Protein AF-B8DJP0-F1 (afdb_monomer)

Foldseek 3Di:
DPDPPPVVVVVVVVVVVVPPPPDPCPVVVVVVVVVCCCPPPNPPDDPPPVCPDDQAPFRVLLCLFCVLVVLLLVVVQVLFLPCPDDDDPVSQVVCCVLRVQWQWKFWAFLVGDTPDIPVPDHPWDDGDVVQSDDDPVDDPQFWGKDWDQTPVAIKIKIWGFDDDVPRTTTTIIIMGQSLSSSLLHPQQQQKWKDWAPDTRACRQFDNVQFQNNVDRRVVVVVVDQWDWGDDPFAIKTWGWDDSGNTTMIIIGGPDGDGHGDVVSVVSSVVSNVVSPPDHSPDRSPPPDPPPDPDPVPPDDPVPPDDPDDPPVVVVVVVVPD

Structure (mmCIF, N/CA/C/O backbone):
data_AF-B8DJP0-F1
#
_entry.id   AF-B8DJP0-F1
#
loop_
_atom_site.group_PDB
_atom_site.id
_atom_site.type_symbol
_atom_site.label_atom_id
_atom_site.label_alt_id
_atom_site.label_comp_id
_atom_site.label_asym_id
_atom_site.label_entity_id
_atom_site.label_seq_id
_atom_site.pdbx_PDB_ins_code
_atom_site.Cartn_x
_atom_site.Cartn_y
_atom_site.Cartn_z
_atom_site.occupancy
_atom_site.B_iso_or_equiv
_atom_site.auth_seq_id
_atom_site.auth_comp_id
_atom_site.auth_asym_id
_atom_site.auth_atom_id
_atom_site.pdbx_PDB_model_num
ATOM 1 N N . MET A 1 1 ? 30.477 77.612 47.711 1.00 48.47 1 MET A N 1
ATOM 2 C CA . MET A 1 1 ? 29.237 76.887 47.344 1.00 48.47 1 MET A CA 1
ATOM 3 C C . MET A 1 1 ? 28.750 77.283 45.944 1.00 48.47 1 MET A C 1
ATOM 5 O O . MET A 1 1 ? 27.784 78.018 45.839 1.00 48.47 1 MET A O 1
ATOM 9 N N . GLN A 1 2 ? 29.405 76.843 44.856 1.00 49.81 2 GLN A N 1
ATOM 10 C CA . GLN A 1 2 ? 28.891 77.112 43.491 1.00 49.81 2 GLN A CA 1
ATOM 11 C C . GLN A 1 2 ? 29.500 76.241 42.367 1.00 49.81 2 GLN A C 1
ATOM 13 O O . GLN A 1 2 ? 29.429 76.601 41.195 1.00 49.81 2 GLN A O 1
ATOM 18 N N . ARG A 1 3 ? 30.103 75.085 42.690 1.00 46.28 3 ARG A N 1
ATOM 19 C CA . ARG A 1 3 ? 30.681 74.165 41.684 1.00 46.28 3 ARG A CA 1
ATOM 20 C C . ARG A 1 3 ? 29.957 72.820 41.546 1.00 46.28 3 ARG A C 1
ATOM 22 O O . ARG A 1 3 ? 30.242 72.095 40.605 1.00 46.28 3 ARG A O 1
ATOM 29 N N . VAL A 1 4 ? 28.979 72.520 42.404 1.00 52.25 4 VAL A N 1
ATOM 30 C CA . VAL A 1 4 ? 28.264 71.226 42.388 1.00 52.25 4 VAL A CA 1
ATOM 31 C C . VAL A 1 4 ? 27.035 71.237 41.454 1.00 52.25 4 VAL A C 1
ATOM 33 O O . VAL A 1 4 ? 26.644 70.196 40.941 1.00 52.25 4 VAL A O 1
ATOM 36 N N . ASN A 1 5 ? 26.493 72.411 41.100 1.00 55.56 5 ASN A N 1
ATOM 37 C CA . ASN A 1 5 ? 25.229 72.500 40.345 1.00 55.56 5 ASN A CA 1
ATOM 38 C C . ASN A 1 5 ? 25.367 72.539 38.811 1.00 55.56 5 ASN A C 1
ATOM 40 O O . ASN A 1 5 ? 24.368 72.387 38.118 1.00 55.56 5 ASN A O 1
ATOM 44 N N . LYS A 1 6 ? 26.571 72.722 38.248 1.00 52.44 6 LYS A N 1
ATOM 45 C CA . LYS A 1 6 ? 26.747 72.730 36.779 1.00 52.44 6 LYS A CA 1
ATOM 46 C C . LYS A 1 6 ? 26.934 71.325 36.199 1.00 52.44 6 LYS A C 1
ATOM 48 O O . LYS A 1 6 ? 26.422 71.057 35.122 1.00 52.44 6 LYS A O 1
ATOM 53 N N . ALA A 1 7 ? 27.593 70.422 36.929 1.00 54.78 7 ALA A N 1
ATOM 54 C CA . ALA A 1 7 ? 27.801 69.038 36.497 1.00 54.78 7 ALA A CA 1
ATOM 55 C C . ALA A 1 7 ? 26.516 68.194 36.587 1.00 54.78 7 ALA A C 1
ATOM 57 O O . ALA A 1 7 ? 26.231 67.415 35.682 1.00 54.78 7 ALA A O 1
ATOM 58 N N . ALA A 1 8 ? 25.698 68.406 37.625 1.00 54.28 8 ALA A N 1
ATOM 59 C CA . ALA A 1 8 ? 24.424 67.706 37.790 1.00 54.28 8 ALA A CA 1
ATOM 60 C C . ALA A 1 8 ? 23.391 68.094 36.713 1.00 54.28 8 ALA A C 1
ATOM 62 O O . ALA A 1 8 ? 22.720 67.221 36.168 1.00 54.28 8 ALA A O 1
ATOM 63 N N . CYS A 1 9 ? 23.312 69.377 36.332 1.00 54.34 9 CYS A N 1
ATOM 64 C CA . CYS A 1 9 ? 22.427 69.816 35.246 1.00 54.34 9 CYS A CA 1
ATOM 65 C C . CYS A 1 9 ? 22.892 69.341 33.860 1.00 54.34 9 CYS A C 1
ATOM 67 O O . CYS A 1 9 ? 22.052 69.055 33.013 1.00 54.34 9 CYS A O 1
ATOM 69 N N . LEU A 1 10 ? 24.205 69.213 33.624 1.00 56.12 10 LEU A N 1
ATOM 70 C CA . LEU A 1 10 ? 24.741 68.700 32.355 1.00 56.12 10 LEU A CA 1
ATOM 71 C C . LEU A 1 10 ? 24.513 67.187 32.211 1.00 56.12 10 LEU A C 1
ATOM 73 O O . LEU A 1 10 ? 24.166 66.726 31.128 1.00 56.12 10 LEU A O 1
ATOM 77 N N . LEU A 1 11 ? 24.616 66.429 33.308 1.00 56.97 11 LEU A N 1
ATOM 78 C CA . LEU A 1 11 ? 24.306 64.995 33.335 1.00 56.97 11 LEU A CA 1
ATOM 79 C C . LEU A 1 11 ? 22.802 64.711 33.189 1.00 56.97 11 LEU A C 1
ATOM 81 O O . LEU A 1 11 ? 22.427 63.779 32.480 1.00 56.97 11 LEU A O 1
ATOM 85 N N . LEU A 1 12 ? 21.933 65.540 33.778 1.00 57.00 12 LEU A N 1
ATOM 86 C CA . LEU A 1 12 ? 20.481 65.430 33.587 1.00 57.00 12 LEU A CA 1
ATOM 87 C C . LEU A 1 12 ? 20.039 65.845 32.174 1.00 57.00 12 LEU A C 1
ATOM 89 O O . LEU A 1 12 ? 19.169 65.194 31.599 1.00 57.00 12 LEU A O 1
ATOM 93 N N . ALA A 1 13 ? 20.669 66.859 31.571 1.00 57.22 13 ALA A N 1
ATOM 94 C CA . ALA A 1 13 ? 20.394 67.245 30.185 1.00 57.22 13 ALA A CA 1
ATOM 95 C C . ALA A 1 13 ? 20.849 66.173 29.173 1.00 57.22 13 ALA A C 1
ATOM 97 O O . ALA A 1 13 ? 20.147 65.917 28.195 1.00 57.22 13 ALA A O 1
ATOM 98 N N . LEU A 1 14 ? 21.973 65.491 29.432 1.00 53.41 14 LEU A N 1
ATOM 99 C CA . LEU A 1 14 ? 22.444 64.373 28.606 1.00 53.41 14 LEU A CA 1
ATOM 100 C C . LEU A 1 14 ? 21.535 63.134 28.737 1.00 53.41 14 LEU A C 1
ATOM 102 O O . LEU A 1 14 ? 21.292 62.437 27.754 1.00 53.41 14 LEU A O 1
ATOM 106 N N . GLY A 1 15 ? 20.976 62.892 29.930 1.00 53.34 15 GLY A N 1
ATOM 107 C CA . GLY A 1 15 ? 20.027 61.802 30.181 1.00 53.34 15 GLY A CA 1
ATOM 108 C C . GLY A 1 15 ? 18.681 61.971 29.465 1.00 53.34 15 GLY A C 1
ATOM 109 O O . GLY A 1 15 ? 18.096 60.986 29.021 1.00 53.34 15 GLY A O 1
ATOM 110 N N . VAL A 1 16 ? 18.210 63.210 29.282 1.00 56.03 16 VAL A N 1
ATOM 111 C CA . VAL A 1 16 ? 16.961 63.495 28.549 1.00 56.03 16 VAL A CA 1
ATOM 112 C C . VAL A 1 16 ? 17.159 63.423 27.027 1.00 56.03 16 VAL A C 1
ATOM 114 O O . VAL A 1 16 ? 16.250 62.993 26.319 1.00 56.03 16 VAL A O 1
ATOM 117 N N . LEU A 1 17 ? 18.354 63.743 26.514 1.00 49.81 17 LEU A N 1
ATOM 118 C CA . LEU A 1 17 ? 18.694 63.605 25.088 1.00 49.81 17 LEU A CA 1
ATOM 119 C C . LEU A 1 17 ? 18.874 62.143 24.637 1.00 49.81 17 LEU A C 1
ATOM 121 O O . LEU A 1 17 ? 18.627 61.831 23.476 1.00 49.81 17 LEU A O 1
ATOM 125 N N . LEU A 1 18 ? 19.233 61.230 25.546 1.00 49.03 18 LEU A N 1
ATOM 126 C CA . LEU A 1 18 ? 19.317 59.791 25.255 1.00 49.03 18 LEU A CA 1
ATOM 127 C C . LEU A 1 18 ? 17.956 59.070 25.322 1.00 49.03 18 LEU A C 1
ATOM 129 O O . LEU A 1 18 ? 17.833 57.947 24.839 1.00 49.03 18 LEU A O 1
ATOM 133 N N . ALA A 1 19 ? 16.920 59.704 25.882 1.00 48.28 19 ALA A N 1
ATOM 134 C CA . ALA A 1 19 ? 15.606 59.088 26.081 1.00 48.28 19 ALA A CA 1
ATOM 135 C C . ALA A 1 19 ? 14.591 59.361 24.950 1.00 48.28 19 ALA A C 1
ATOM 137 O O . ALA A 1 19 ? 13.522 58.748 24.933 1.00 48.28 19 ALA A O 1
ATOM 138 N N . THR A 1 20 ? 14.894 60.242 23.990 1.00 51.78 20 THR A N 1
ATOM 139 C CA . THR A 1 20 ? 13.947 60.642 22.926 1.00 51.78 20 THR A CA 1
ATOM 140 C C . THR A 1 20 ? 14.272 60.093 21.529 1.00 51.78 20 THR A C 1
ATOM 142 O O . THR A 1 20 ? 13.536 60.369 20.586 1.00 51.78 20 THR A O 1
ATOM 145 N N . GLY A 1 21 ? 15.302 59.252 21.379 1.00 45.88 21 GLY A N 1
ATOM 146 C CA . GLY A 1 21 ? 15.837 58.857 20.066 1.00 45.88 21 GLY A CA 1
ATOM 147 C C . GLY A 1 21 ? 15.629 57.410 19.598 1.00 45.88 21 GLY A C 1
ATOM 148 O O . GLY A 1 21 ? 16.360 56.980 18.718 1.00 45.88 21 GLY A O 1
ATOM 149 N N . CYS A 1 22 ? 14.708 56.613 20.156 1.00 49.72 22 CYS A N 1
ATOM 150 C CA . CYS A 1 22 ? 14.602 55.181 19.795 1.00 49.72 22 CYS A CA 1
ATOM 151 C C . CYS A 1 22 ? 13.162 54.639 19.739 1.00 49.72 22 CYS A C 1
ATOM 153 O O . CYS A 1 22 ? 12.857 53.594 20.309 1.00 49.72 22 CYS A O 1
ATOM 155 N N . LYS A 1 23 ? 12.234 55.328 19.058 1.00 42.62 23 LYS A N 1
ATOM 156 C CA . LYS A 1 23 ? 10.878 54.778 18.818 1.00 42.62 23 LYS A CA 1
ATOM 157 C C . LYS A 1 23 ? 10.370 54.841 17.373 1.00 42.62 23 LYS A C 1
ATOM 159 O O . LYS A 1 23 ? 9.221 54.466 17.146 1.00 42.62 23 LYS A O 1
ATOM 164 N N . HIS A 1 24 ? 11.188 55.229 16.388 1.00 46.41 24 HIS A N 1
ATOM 165 C CA . HIS A 1 24 ? 10.739 55.281 14.983 1.00 46.41 24 HIS A CA 1
ATOM 166 C C . HIS A 1 24 ? 11.598 54.548 13.939 1.00 46.41 24 HIS A C 1
ATOM 168 O O . HIS A 1 24 ? 11.080 54.267 12.864 1.00 46.41 24 HIS A O 1
ATOM 174 N N . GLU A 1 25 ? 12.823 54.109 14.245 1.00 48.44 25 GLU A N 1
ATOM 175 C CA . GLU A 1 25 ? 13.695 53.495 13.220 1.00 48.44 25 GLU A CA 1
ATOM 176 C C . GLU A 1 25 ? 13.782 51.960 13.283 1.00 48.44 25 GLU A C 1
ATOM 178 O O . GLU A 1 25 ? 13.974 51.307 12.259 1.00 48.44 25 GLU A O 1
ATOM 183 N N . ALA A 1 26 ? 13.522 51.337 14.438 1.00 49.56 26 ALA A N 1
ATOM 184 C CA . ALA A 1 26 ? 13.627 49.879 14.592 1.00 49.56 26 ALA A CA 1
ATOM 185 C C . ALA A 1 26 ? 12.664 49.086 13.680 1.00 49.56 26 ALA A C 1
ATOM 187 O O . ALA A 1 26 ? 12.987 47.989 13.227 1.00 49.56 26 ALA A O 1
ATOM 188 N N . LYS A 1 27 ? 11.486 49.645 13.356 1.00 48.53 27 LYS A N 1
ATOM 189 C CA . LYS A 1 27 ? 10.532 49.015 12.424 1.00 48.53 27 LYS A CA 1
ATOM 190 C C . LYS A 1 27 ? 11.007 49.059 10.966 1.00 48.53 27 LYS A C 1
ATOM 192 O O . LYS A 1 27 ? 10.654 48.154 10.211 1.00 48.53 27 LYS A O 1
ATOM 197 N N . GLY A 1 28 ? 11.769 50.086 10.579 1.00 53.91 28 GLY A N 1
ATOM 198 C CA . GLY A 1 28 ? 12.347 50.232 9.238 1.00 53.91 28 GLY A CA 1
ATOM 199 C C . GLY A 1 28 ? 13.484 49.241 9.025 1.00 53.91 28 GLY A C 1
ATOM 200 O O . GLY A 1 28 ? 13.393 48.394 8.141 1.00 53.91 28 GLY A O 1
ATOM 201 N N . TYR A 1 29 ? 14.456 49.231 9.944 1.00 52.47 29 TYR A N 1
ATOM 202 C CA . TYR A 1 29 ? 15.558 48.267 9.925 1.00 52.47 29 TYR A CA 1
ATOM 203 C C . TYR A 1 29 ? 15.066 46.817 9.973 1.00 52.47 29 TYR A C 1
ATOM 205 O O . TYR A 1 29 ? 15.539 45.990 9.202 1.00 52.47 29 TYR A O 1
ATOM 213 N N . TRP A 1 30 ? 14.059 46.490 10.790 1.00 49.47 30 TRP A N 1
ATOM 214 C CA . TRP A 1 30 ? 13.478 45.141 10.814 1.00 49.47 30 TRP A CA 1
ATOM 215 C C . TRP A 1 30 ? 12.830 44.738 9.480 1.00 49.47 30 TRP A C 1
ATOM 217 O O . TRP A 1 30 ? 12.975 43.597 9.038 1.00 49.47 30 TRP A O 1
ATOM 227 N N . LYS A 1 31 ? 12.124 45.662 8.814 1.00 55.78 31 LYS A N 1
ATOM 228 C CA . LYS A 1 31 ? 11.537 45.409 7.490 1.00 55.78 31 LYS A CA 1
ATOM 229 C C . LYS A 1 31 ? 12.610 45.236 6.423 1.00 55.78 31 LYS A C 1
ATOM 231 O O . LYS A 1 31 ? 12.489 44.305 5.633 1.00 55.78 31 LYS A O 1
ATOM 236 N N . ASP A 1 32 ? 13.647 46.065 6.432 1.00 58.47 32 ASP A N 1
ATOM 237 C CA . ASP A 1 32 ? 14.739 45.970 5.465 1.00 58.47 32 ASP A CA 1
ATOM 238 C C . ASP A 1 32 ? 15.571 44.706 5.681 1.00 58.47 32 ASP A C 1
ATOM 240 O O . ASP A 1 32 ? 15.839 43.997 4.718 1.00 58.47 32 ASP A O 1
ATOM 244 N N . THR A 1 33 ? 15.859 44.327 6.931 1.00 58.78 33 THR A N 1
ATOM 245 C CA . THR A 1 33 ? 16.561 43.067 7.239 1.00 58.78 33 THR A CA 1
ATOM 246 C C . THR A 1 33 ? 15.726 41.857 6.812 1.00 58.78 33 THR A C 1
ATOM 248 O O . THR A 1 33 ? 16.248 40.913 6.226 1.00 58.78 33 THR A O 1
ATOM 251 N N . ARG A 1 34 ? 14.401 41.889 7.028 1.00 54.50 34 ARG A N 1
ATOM 252 C CA . ARG A 1 34 ? 13.486 40.822 6.587 1.00 54.50 34 ARG A CA 1
ATOM 253 C C . ARG A 1 34 ? 13.316 40.786 5.066 1.00 54.50 34 ARG A C 1
ATOM 255 O O . ARG A 1 34 ? 13.128 39.703 4.518 1.00 54.50 34 ARG A O 1
ATOM 262 N N . ARG A 1 35 ? 13.379 41.939 4.388 1.00 57.94 35 ARG A N 1
ATOM 263 C CA . ARG A 1 35 ? 13.378 42.036 2.921 1.00 57.94 35 ARG A CA 1
ATOM 264 C C . ARG A 1 35 ? 14.660 41.439 2.354 1.00 57.94 35 ARG A C 1
ATOM 266 O O . ARG A 1 35 ? 14.568 40.545 1.530 1.00 57.94 35 ARG A O 1
ATOM 273 N N . TYR A 1 36 ? 15.815 41.831 2.886 1.00 58.78 36 TYR A N 1
ATOM 274 C CA . TYR A 1 36 ? 17.117 41.287 2.499 1.00 58.78 36 TYR A CA 1
ATOM 275 C C . TYR A 1 36 ? 17.188 39.770 2.718 1.00 58.78 36 TYR A C 1
ATOM 277 O O . TYR A 1 36 ? 17.629 39.027 1.846 1.00 58.78 36 TYR A O 1
ATOM 285 N N . TYR A 1 37 ? 16.668 39.291 3.852 1.00 55.25 37 TYR A N 1
ATOM 286 C CA . TYR A 1 37 ? 16.585 37.860 4.143 1.00 55.25 37 TYR A CA 1
ATOM 287 C C . TYR A 1 37 ? 15.698 37.115 3.131 1.00 55.25 37 TYR A C 1
ATOM 289 O O . TYR A 1 37 ? 16.056 36.033 2.682 1.00 55.25 37 TYR A O 1
ATOM 297 N N . ARG A 1 38 ? 14.570 37.706 2.718 1.00 55.09 38 ARG A N 1
ATOM 298 C CA . ARG A 1 38 ? 13.676 37.145 1.688 1.00 55.09 38 ARG A CA 1
ATOM 299 C C . ARG A 1 38 ? 14.189 37.289 0.257 1.00 55.09 38 ARG A C 1
ATOM 301 O O . ARG A 1 38 ? 13.639 36.654 -0.626 1.00 55.09 38 ARG A O 1
ATOM 308 N N . GLU A 1 39 ? 15.156 38.157 0.003 1.00 60.19 39 GLU A N 1
ATOM 309 C CA . GLU A 1 39 ? 15.643 38.443 -1.350 1.00 60.19 39 GLU A CA 1
ATOM 310 C C . GLU A 1 39 ? 16.927 37.671 -1.672 1.00 60.19 39 GLU A C 1
ATOM 312 O O . GLU A 1 39 ? 17.130 37.298 -2.821 1.00 60.19 39 GLU A O 1
ATOM 317 N N . TYR A 1 40 ? 17.750 37.367 -0.659 1.00 60.78 40 TYR A N 1
ATOM 318 C CA . TYR A 1 40 ? 19.070 36.755 -0.863 1.00 60.78 40 TYR A CA 1
ATOM 319 C C . TYR A 1 40 ? 19.317 35.458 -0.081 1.00 60.78 40 TYR A C 1
ATOM 321 O O . TYR A 1 40 ? 20.194 34.693 -0.467 1.00 60.78 40 TYR A O 1
ATOM 329 N N . LEU A 1 41 ? 18.589 35.201 1.015 1.00 58.78 41 LEU A N 1
ATOM 330 C CA . LEU A 1 41 ? 18.830 34.032 1.881 1.00 58.78 41 LEU A CA 1
ATOM 331 C C . LEU A 1 41 ? 17.722 32.979 1.789 1.00 58.78 41 LEU A C 1
ATOM 333 O O . LEU A 1 41 ? 18.006 31.788 1.786 1.00 58.78 41 LEU A O 1
ATOM 337 N N . ASN A 1 42 ? 16.465 33.411 1.719 1.00 47.03 42 ASN A N 1
ATOM 338 C CA . ASN A 1 42 ? 15.298 32.549 1.578 1.00 47.03 42 ASN A CA 1
ATOM 339 C C . ASN A 1 42 ? 14.329 33.203 0.592 1.00 47.03 42 ASN A C 1
ATOM 341 O O . ASN A 1 42 ? 13.293 33.758 0.980 1.00 47.03 42 ASN A O 1
ATOM 345 N N . THR A 1 43 ? 14.741 33.222 -0.679 1.00 56.19 43 THR A N 1
ATOM 346 C CA . THR A 1 43 ? 13.872 33.632 -1.777 1.00 56.19 43 THR A CA 1
ATOM 347 C C . THR A 1 43 ? 12.620 32.768 -1.744 1.00 56.19 43 THR A C 1
ATOM 349 O O . THR A 1 43 ? 12.728 31.543 -1.791 1.00 56.19 43 THR A O 1
ATOM 352 N N . PRO A 1 44 ? 11.420 33.362 -1.613 1.00 53.81 44 PRO A N 1
ATOM 353 C CA . PRO A 1 44 ? 10.201 32.576 -1.672 1.00 53.81 44 PRO A CA 1
ATOM 354 C C . PRO A 1 44 ? 10.195 31.850 -3.015 1.00 53.81 44 PRO A C 1
ATOM 356 O O . PRO A 1 44 ? 10.392 32.492 -4.050 1.00 53.81 44 PRO A O 1
ATOM 359 N N . ALA A 1 45 ? 10.020 30.527 -2.978 1.00 56.22 45 ALA A N 1
ATOM 360 C CA . ALA A 1 45 ? 9.961 29.702 -4.174 1.00 56.22 45 ALA A CA 1
ATOM 361 C C . ALA A 1 45 ? 8.946 30.323 -5.140 1.00 56.22 45 ALA A C 1
ATOM 363 O O . ALA A 1 45 ? 7.755 30.422 -4.836 1.00 56.22 45 ALA A O 1
ATOM 364 N N . LYS A 1 46 ? 9.436 30.832 -6.272 1.00 57.09 46 LYS A N 1
ATOM 365 C CA . LYS A 1 46 ? 8.573 31.297 -7.350 1.00 57.09 46 LYS A CA 1
ATOM 366 C C . LYS A 1 46 ? 8.163 30.048 -8.104 1.00 57.09 46 LYS A C 1
ATOM 368 O O . LYS A 1 46 ? 8.992 29.436 -8.766 1.00 57.09 46 LYS A O 1
ATOM 373 N N . LEU A 1 47 ? 6.912 29.649 -7.917 1.00 48.12 47 LEU A N 1
ATOM 374 C CA . LEU A 1 47 ? 6.312 28.587 -8.702 1.00 48.12 47 LEU A CA 1
ATOM 375 C C . LEU A 1 47 ? 6.106 29.140 -10.111 1.00 48.12 47 LEU A C 1
ATOM 377 O O . LEU A 1 47 ? 5.246 29.998 -10.319 1.00 48.12 47 LEU A O 1
ATOM 381 N N . ASP A 1 48 ? 6.952 28.710 -11.039 1.00 65.62 48 ASP A N 1
ATOM 382 C CA . ASP A 1 48 ? 6.726 28.955 -12.452 1.00 65.62 48 ASP A CA 1
ATOM 383 C C . ASP A 1 48 ? 5.582 28.040 -12.901 1.00 65.62 48 ASP A C 1
ATOM 385 O O . ASP A 1 48 ? 5.715 26.821 -12.917 1.00 65.62 48 ASP A O 1
ATOM 389 N N . LEU A 1 49 ? 4.416 28.631 -13.163 1.00 64.31 49 LEU A N 1
ATOM 390 C CA . LEU A 1 49 ? 3.234 27.907 -13.636 1.00 64.31 49 LEU A CA 1
ATOM 391 C C . LEU A 1 49 ? 3.272 27.679 -15.157 1.00 64.31 49 LEU A C 1
ATOM 393 O O . LEU A 1 49 ? 2.395 26.993 -15.685 1.00 64.31 49 LEU A O 1
ATOM 397 N N . GLU A 1 50 ? 4.242 28.275 -15.860 1.00 67.25 50 GLU A N 1
ATOM 398 C CA . GLU A 1 50 ? 4.449 28.104 -17.300 1.00 67.25 50 GLU A CA 1
ATOM 399 C C . GLU A 1 50 ? 5.513 27.048 -17.621 1.00 67.25 50 GLU A C 1
ATOM 401 O O . GLU A 1 50 ? 5.492 26.487 -18.721 1.00 67.25 50 GLU A O 1
ATOM 406 N N . ASP A 1 51 ? 6.387 26.722 -16.662 1.00 61.66 51 ASP A N 1
ATOM 407 C CA . ASP A 1 51 ? 7.276 25.567 -16.753 1.00 61.66 51 ASP A CA 1
ATOM 408 C C . ASP A 1 51 ? 6.449 24.280 -16.684 1.00 61.66 51 ASP A C 1
ATOM 410 O O . ASP A 1 51 ? 6.031 23.808 -15.626 1.00 61.66 51 ASP A O 1
ATOM 414 N N . LYS A 1 52 ? 6.166 23.718 -17.860 1.00 58.25 52 LYS A N 1
ATOM 415 C CA . LYS A 1 52 ? 5.427 22.461 -17.966 1.00 58.25 52 LYS A CA 1
ATOM 416 C C . LYS A 1 52 ? 6.251 21.254 -17.531 1.00 58.25 52 LYS A C 1
ATOM 418 O O . LYS A 1 52 ? 5.644 20.200 -17.367 1.00 58.25 52 LYS A O 1
ATOM 423 N N . GLY A 1 53 ? 7.566 21.411 -17.336 1.00 58.59 53 GLY A N 1
ATOM 424 C CA . GLY A 1 53 ? 8.502 20.336 -17.035 1.00 58.59 53 GLY A CA 1
ATOM 425 C C . GLY A 1 53 ? 8.554 19.270 -18.135 1.00 58.59 53 GLY A C 1
ATOM 426 O O . GLY A 1 53 ? 7.542 18.835 -18.682 1.00 58.59 53 GLY A O 1
ATOM 427 N N . GLU A 1 54 ? 9.745 18.787 -18.468 1.00 67.69 54 GLU A N 1
ATOM 428 C CA . GLU A 1 54 ? 9.852 17.526 -19.203 1.00 67.69 54 GLU A CA 1
ATOM 429 C C . GLU A 1 54 ? 9.816 16.389 -18.180 1.00 67.69 54 GLU A C 1
ATOM 431 O O . GLU A 1 54 ? 10.807 16.103 -17.514 1.00 67.69 54 GLU A O 1
ATOM 436 N N . VAL A 1 55 ? 8.643 15.776 -18.007 1.00 76.19 55 VAL A N 1
ATOM 437 C CA . VAL A 1 55 ? 8.487 14.611 -17.125 1.00 76.19 55 VAL A CA 1
ATOM 438 C C . VAL A 1 55 ? 9.124 13.402 -17.799 1.00 76.19 55 VAL A C 1
ATOM 440 O O . VAL A 1 55 ? 8.813 13.092 -18.956 1.00 76.19 55 VAL A O 1
ATOM 443 N N . ALA A 1 56 ? 9.999 12.693 -17.082 1.00 86.31 56 ALA A N 1
ATOM 444 C CA . ALA A 1 56 ? 10.615 11.491 -17.623 1.00 86.31 56 ALA A CA 1
ATOM 445 C C . ALA A 1 56 ? 9.531 10.443 -17.962 1.00 86.31 56 ALA A C 1
ATOM 447 O O . ALA A 1 56 ? 8.549 10.301 -17.227 1.00 86.31 56 ALA A O 1
ATOM 448 N N . PRO A 1 57 ? 9.675 9.645 -19.038 1.00 89.06 57 PRO A N 1
ATOM 449 C CA . PRO A 1 57 ? 8.638 8.690 -19.431 1.00 89.06 57 PRO A CA 1
ATOM 450 C C . PRO A 1 57 ? 8.254 7.686 -18.333 1.00 89.06 57 PRO A C 1
ATOM 452 O O . PRO A 1 57 ? 7.101 7.262 -18.271 1.00 89.06 57 PRO A O 1
ATOM 455 N N . ALA A 1 58 ? 9.200 7.289 -17.475 1.00 89.00 58 ALA A N 1
ATOM 456 C CA . ALA A 1 58 ? 8.929 6.403 -16.345 1.00 89.00 58 ALA A CA 1
ATOM 457 C C . ALA A 1 58 ? 8.093 7.099 -15.256 1.00 89.00 58 ALA A C 1
ATOM 459 O O . ALA A 1 58 ? 7.124 6.517 -14.775 1.00 89.00 58 ALA A O 1
ATOM 460 N N . GLU A 1 59 ? 8.395 8.358 -14.939 1.00 91.00 59 GLU A N 1
ATOM 461 C CA . GLU A 1 59 ? 7.634 9.175 -13.986 1.00 91.00 59 GLU A CA 1
ATOM 462 C C . GLU A 1 59 ? 6.191 9.386 -14.451 1.00 91.00 59 GLU A C 1
ATOM 464 O O . GLU A 1 59 ? 5.256 9.184 -13.677 1.00 91.00 59 GLU A O 1
ATOM 469 N N . ALA A 1 60 ? 5.995 9.701 -15.735 1.00 89.81 60 ALA A N 1
ATOM 470 C CA . ALA A 1 60 ? 4.664 9.845 -16.322 1.00 89.81 60 ALA A CA 1
ATOM 471 C C . ALA A 1 60 ? 3.866 8.531 -16.247 1.00 89.81 60 ALA A C 1
ATOM 473 O O . ALA A 1 60 ? 2.723 8.522 -15.788 1.00 89.81 60 ALA A O 1
ATOM 474 N N . ARG A 1 61 ? 4.484 7.397 -16.621 1.00 90.25 61 ARG A N 1
ATOM 475 C CA . ARG A 1 61 ? 3.848 6.070 -16.519 1.00 90.25 61 ARG A CA 1
ATOM 476 C C . ARG A 1 61 ? 3.481 5.712 -15.081 1.00 90.25 61 ARG A C 1
ATOM 478 O O . ARG A 1 61 ? 2.414 5.140 -14.857 1.00 90.25 61 ARG A O 1
ATOM 485 N N . LEU A 1 62 ? 4.357 6.019 -14.123 1.00 93.56 62 LEU A N 1
ATOM 486 C CA . LEU A 1 62 ? 4.097 5.778 -12.708 1.00 93.56 62 LEU A CA 1
ATOM 487 C C . LEU A 1 62 ? 2.927 6.636 -12.233 1.00 93.56 62 LEU A C 1
ATOM 489 O O . LEU A 1 62 ? 2.001 6.097 -11.633 1.00 93.56 62 LEU A O 1
ATOM 493 N N . ALA A 1 63 ? 2.924 7.933 -12.548 1.00 91.12 63 ALA A N 1
ATOM 494 C CA . ALA A 1 63 ? 1.845 8.844 -12.181 1.00 91.12 63 ALA A CA 1
ATOM 495 C C . ALA A 1 63 ? 0.486 8.371 -12.727 1.00 91.12 63 ALA A C 1
ATOM 497 O O . ALA A 1 63 ? -0.478 8.278 -11.968 1.00 91.12 63 ALA A O 1
ATOM 498 N N . GLU A 1 64 ? 0.416 7.978 -14.003 1.00 87.88 64 GLU A N 1
ATOM 499 C CA . GLU A 1 64 ? -0.796 7.414 -14.619 1.00 87.88 64 GLU A CA 1
ATOM 500 C C . GLU A 1 64 ? -1.264 6.110 -13.949 1.00 87.88 64 GLU A C 1
ATOM 502 O O . GLU A 1 64 ? -2.467 5.855 -13.827 1.00 87.88 64 GLU A O 1
ATOM 507 N N . GLY A 1 65 ? -0.320 5.262 -13.532 1.00 88.00 65 GLY A N 1
ATOM 508 C CA . GLY A 1 65 ? -0.607 3.991 -12.872 1.00 88.00 65 GLY A CA 1
ATOM 509 C C . GLY A 1 65 ? -1.058 4.146 -11.417 1.00 88.00 65 GLY A C 1
ATOM 510 O O . GLY A 1 65 ? -1.937 3.412 -10.969 1.00 88.00 65 GLY A O 1
ATOM 511 N N . PHE A 1 66 ? -0.475 5.091 -10.683 1.00 90.06 66 PHE A N 1
ATOM 512 C CA . PHE A 1 66 ? -0.648 5.241 -9.238 1.00 90.06 66 PHE A CA 1
ATOM 513 C C . PHE A 1 66 ? -1.761 6.224 -8.842 1.00 90.06 66 PHE A C 1
ATOM 515 O O . PHE A 1 66 ? -2.420 5.999 -7.828 1.00 90.06 66 PHE A O 1
ATOM 522 N N . ALA A 1 67 ? -2.012 7.284 -9.620 1.00 90.19 67 ALA A N 1
ATOM 523 C CA . ALA A 1 67 ? -2.853 8.407 -9.187 1.00 90.19 67 ALA A CA 1
ATOM 524 C C . ALA A 1 67 ? -4.260 8.002 -8.711 1.00 90.19 67 ALA A C 1
ATOM 526 O O . ALA A 1 67 ? -4.682 8.417 -7.631 1.00 90.19 67 ALA A O 1
ATOM 527 N N . GLY A 1 68 ? -4.973 7.163 -9.468 1.00 90.12 68 GLY A N 1
ATOM 528 C CA . GLY A 1 68 ? -6.322 6.734 -9.086 1.00 90.12 68 GLY A CA 1
ATOM 529 C C . GLY A 1 68 ? -6.344 5.868 -7.823 1.00 90.12 68 GLY A C 1
ATOM 530 O O . GLY A 1 68 ? -7.239 6.010 -6.990 1.00 90.12 68 GLY A O 1
ATOM 531 N N . ILE A 1 69 ? -5.308 5.047 -7.609 1.00 92.81 69 ILE A N 1
ATOM 532 C CA . ILE A 1 69 ? -5.131 4.288 -6.363 1.00 92.81 69 ILE A CA 1
ATOM 533 C C . ILE A 1 69 ? -4.901 5.247 -5.187 1.00 92.81 69 ILE A C 1
ATOM 535 O O . ILE A 1 69 ? -5.542 5.096 -4.146 1.00 92.81 69 ILE A O 1
ATOM 539 N N . ASP A 1 70 ? -4.038 6.259 -5.341 1.00 94.75 70 ASP A N 1
ATOM 540 C CA . ASP A 1 70 ? -3.780 7.227 -4.265 1.00 94.75 70 ASP A CA 1
ATOM 541 C C . ASP A 1 70 ? -5.031 8.010 -3.872 1.00 94.75 70 ASP A C 1
ATOM 543 O O . ASP A 1 70 ? -5.261 8.238 -2.685 1.00 94.75 70 ASP A O 1
ATOM 547 N N . ILE A 1 71 ? -5.863 8.390 -4.847 1.00 93.31 71 ILE A N 1
ATOM 548 C CA . ILE A 1 71 ? -7.139 9.071 -4.591 1.00 93.31 71 ILE A CA 1
ATOM 549 C C . ILE A 1 71 ? -8.020 8.220 -3.667 1.00 93.31 71 ILE A C 1
ATOM 551 O O . ILE A 1 71 ? -8.546 8.742 -2.680 1.00 93.31 71 ILE A O 1
ATOM 555 N N . GLN A 1 72 ? -8.147 6.918 -3.944 1.00 94.12 72 GLN A N 1
ATOM 556 C CA . GLN A 1 72 ? -8.937 5.992 -3.125 1.00 94.12 72 GLN A CA 1
ATOM 557 C C . GLN A 1 72 ? -8.345 5.815 -1.724 1.00 94.12 72 GLN A C 1
ATOM 559 O O . GLN A 1 72 ? -9.061 5.953 -0.730 1.00 94.12 72 GLN A O 1
ATOM 564 N N . LEU A 1 73 ? -7.035 5.568 -1.627 1.00 95.56 73 LEU A N 1
ATOM 565 C CA . LEU A 1 73 ? -6.353 5.381 -0.343 1.00 95.56 73 LEU A CA 1
ATOM 566 C C . LEU A 1 73 ? -6.443 6.636 0.532 1.00 95.56 73 LEU A C 1
ATOM 568 O O . LEU A 1 73 ? -6.769 6.552 1.712 1.00 95.56 73 LEU A O 1
ATOM 572 N N . ARG A 1 74 ? -6.233 7.815 -0.057 1.00 95.06 74 ARG A N 1
ATOM 573 C CA . ARG A 1 74 ? -6.330 9.101 0.643 1.00 95.06 74 ARG A CA 1
ATOM 574 C C . ARG A 1 74 ? -7.756 9.401 1.092 1.00 95.06 74 ARG A C 1
ATOM 576 O O . ARG A 1 74 ? -7.965 10.004 2.144 1.00 95.06 74 ARG A O 1
ATOM 583 N N . ALA A 1 75 ? -8.750 9.015 0.294 1.00 94.00 75 ALA A N 1
ATOM 584 C CA . ALA A 1 75 ? -10.146 9.130 0.688 1.00 94.00 75 ALA A CA 1
ATOM 585 C C . ALA A 1 75 ? -10.475 8.207 1.872 1.00 94.00 75 ALA A C 1
ATOM 587 O O . ALA A 1 75 ? -11.175 8.650 2.783 1.00 94.00 75 ALA A O 1
ATOM 588 N N . LEU A 1 76 ? -9.939 6.979 1.894 1.00 94.50 76 LEU A N 1
ATOM 589 C CA . LEU A 1 76 ? -10.092 6.058 3.024 1.00 94.50 76 LEU A CA 1
ATOM 590 C C . LEU A 1 76 ? -9.446 6.619 4.296 1.00 94.50 76 LEU A C 1
ATOM 592 O O . LEU A 1 76 ? -10.113 6.669 5.325 1.00 94.50 76 LEU A O 1
ATOM 596 N N . GLU A 1 77 ? -8.195 7.085 4.228 1.00 93.69 77 GLU A N 1
ATOM 597 C CA . GLU A 1 77 ? -7.496 7.683 5.378 1.00 93.69 77 GLU A CA 1
ATOM 598 C C . GLU A 1 77 ? -8.313 8.816 5.996 1.00 93.69 77 GLU A C 1
ATOM 600 O O . GLU A 1 77 ? -8.591 8.798 7.190 1.00 93.69 77 GLU A O 1
ATOM 605 N N . ARG A 1 78 ? -8.801 9.748 5.169 1.00 91.56 78 ARG A N 1
ATOM 606 C CA . ARG A 1 78 ? -9.642 10.854 5.644 1.00 91.56 78 ARG A CA 1
ATOM 607 C C . ARG A 1 78 ? -10.961 10.383 6.244 1.00 91.56 78 ARG A C 1
ATOM 609 O O . ARG A 1 78 ? -11.441 10.991 7.193 1.00 91.56 78 ARG A O 1
ATOM 616 N N . ALA A 1 79 ? -11.589 9.359 5.669 1.00 90.56 79 ALA A N 1
ATOM 617 C CA . ALA A 1 79 ? -12.842 8.825 6.197 1.00 90.56 79 ALA A CA 1
ATOM 618 C C . ALA A 1 79 ? -12.641 8.167 7.569 1.00 90.56 79 ALA A C 1
ATOM 620 O O . ALA A 1 79 ? -13.491 8.301 8.443 1.00 90.56 79 ALA A O 1
ATOM 621 N N . LEU A 1 80 ? -11.506 7.495 7.751 1.00 90.00 80 LEU A N 1
ATOM 622 C CA . LEU A 1 80 ? -11.111 6.865 9.002 1.00 90.00 80 LEU A CA 1
ATOM 623 C C . LEU A 1 80 ? -10.722 7.903 10.068 1.00 90.00 80 LEU A C 1
ATOM 625 O O . LEU A 1 80 ? -11.217 7.834 11.189 1.00 90.00 80 LEU A O 1
ATOM 629 N N . GLU A 1 81 ? -9.901 8.896 9.719 1.00 86.56 81 GLU A N 1
ATOM 630 C CA . GLU A 1 81 ? -9.457 9.957 10.637 1.00 86.56 81 GLU A CA 1
ATOM 631 C C . GLU A 1 81 ? -10.602 10.862 11.113 1.00 86.56 81 GLU A C 1
ATOM 633 O O . GLU A 1 81 ? -10.612 11.274 12.269 1.00 86.56 81 GLU A O 1
ATOM 638 N N . ASN A 1 82 ? -11.575 11.153 10.243 1.00 80.44 82 ASN A N 1
ATOM 639 C CA . ASN A 1 82 ? -12.720 12.014 10.565 1.00 80.44 82 ASN A CA 1
ATOM 640 C C . ASN A 1 82 ? -13.914 11.245 11.155 1.00 80.44 82 ASN A C 1
ATOM 642 O O . ASN A 1 82 ? -15.008 11.798 11.290 1.00 80.44 82 ASN A O 1
ATOM 646 N N . SER A 1 83 ? -13.750 9.958 11.467 1.00 67.00 83 SER A N 1
ATOM 647 C CA . SER A 1 83 ? -14.818 9.163 12.063 1.00 67.00 83 SER A CA 1
ATOM 648 C C . SER A 1 83 ? -14.951 9.473 13.556 1.00 67.00 83 SER A C 1
ATOM 650 O O . SER A 1 83 ? -14.502 8.707 14.403 1.00 67.00 83 SER A O 1
ATOM 652 N N . ASP A 1 84 ? -15.629 10.573 13.889 1.00 58.62 84 ASP A N 1
ATOM 653 C CA . ASP A 1 84 ? -15.986 10.916 15.278 1.00 58.62 84 ASP A CA 1
ATOM 654 C C . ASP A 1 84 ? -17.009 9.934 15.887 1.00 58.62 84 ASP A C 1
ATOM 656 O O . ASP A 1 84 ? -17.216 9.892 17.104 1.00 58.62 84 ASP A O 1
ATOM 660 N N . ARG A 1 85 ? -17.681 9.136 15.045 1.00 60.44 85 ARG A N 1
ATOM 661 C CA . ARG A 1 85 ? -18.726 8.193 15.453 1.00 60.44 85 ARG A CA 1
ATOM 662 C C . ARG A 1 85 ? -18.134 6.823 15.774 1.00 60.44 85 ARG A C 1
ATOM 664 O O . ARG A 1 85 ? -17.272 6.306 15.066 1.00 60.44 85 ARG A O 1
ATOM 671 N N . LYS A 1 86 ? -18.661 6.208 16.834 1.00 65.62 86 LYS A N 1
ATOM 672 C CA . LYS A 1 86 ? -18.386 4.811 17.178 1.00 65.62 86 LYS A CA 1
ATOM 673 C C . LYS A 1 86 ? -18.768 3.902 15.994 1.00 65.62 86 LYS A C 1
ATOM 675 O O . LYS A 1 86 ? -19.867 4.088 15.474 1.00 65.62 86 LYS A O 1
ATOM 680 N N . PRO A 1 87 ? -17.932 2.921 15.602 1.00 71.44 87 PRO A N 1
ATOM 681 C CA . PRO A 1 87 ? -18.258 1.990 14.526 1.00 71.44 87 PRO A CA 1
ATOM 682 C C . PRO A 1 87 ? -19.528 1.209 14.871 1.00 71.44 87 PRO A C 1
ATOM 684 O O . PRO A 1 87 ? -19.512 0.304 15.705 1.00 71.44 87 PRO A O 1
ATOM 687 N N . ASP A 1 88 ? -20.640 1.599 14.262 1.00 79.75 88 ASP A N 1
ATOM 688 C CA . ASP A 1 88 ? -21.910 0.889 14.312 1.00 79.75 88 ASP A CA 1
ATOM 689 C C . ASP A 1 88 ? -22.219 0.286 12.933 1.00 79.75 88 ASP A C 1
ATOM 691 O O . ASP A 1 88 ? -21.501 0.495 11.948 1.00 79.75 88 ASP A O 1
ATOM 695 N N . THR A 1 89 ? -23.280 -0.514 12.849 1.00 82.25 89 THR A N 1
ATOM 696 C CA . THR A 1 89 ? -23.664 -1.185 11.599 1.00 82.25 89 THR A CA 1
ATOM 697 C C . THR A 1 89 ? -23.985 -0.186 10.481 1.00 82.25 89 THR A C 1
ATOM 699 O O . THR A 1 89 ? -23.719 -0.467 9.311 1.00 82.25 89 THR A O 1
ATOM 702 N N . ALA A 1 90 ? -24.522 0.990 10.820 1.00 85.06 90 ALA A N 1
ATOM 703 C CA . ALA A 1 90 ? -24.843 2.034 9.851 1.00 85.06 90 ALA A CA 1
ATOM 704 C C . ALA A 1 90 ? -23.571 2.664 9.265 1.00 85.06 90 ALA A C 1
ATOM 706 O O . ALA A 1 90 ? -23.451 2.782 8.044 1.00 85.06 90 ALA A O 1
ATOM 707 N N . TRP A 1 91 ? -22.597 2.987 10.119 1.00 86.50 91 TRP A N 1
ATOM 708 C CA . TRP A 1 91 ? -21.276 3.455 9.712 1.00 86.50 91 TRP A CA 1
ATOM 709 C C . TRP A 1 91 ? -20.566 2.424 8.832 1.00 86.50 91 TRP A C 1
ATOM 711 O O . TRP A 1 91 ? -20.087 2.768 7.752 1.00 86.50 91 TRP A O 1
ATOM 721 N N . ALA A 1 92 ? -20.572 1.145 9.226 1.00 87.81 92 ALA A N 1
ATOM 722 C CA . ALA A 1 92 ? -19.959 0.081 8.432 1.00 87.81 92 ALA A CA 1
ATOM 723 C C . ALA A 1 92 ? -20.595 -0.016 7.036 1.00 87.81 92 ALA A C 1
ATOM 725 O O . ALA A 1 92 ? -19.890 -0.068 6.028 1.00 87.81 92 ALA A O 1
ATOM 726 N N . LYS A 1 93 ? -21.931 0.045 6.954 1.00 88.94 93 LYS A N 1
ATOM 727 C CA . LYS A 1 93 ? -22.658 0.059 5.679 1.00 88.94 93 LYS A CA 1
ATOM 728 C C . LYS A 1 93 ? -22.268 1.256 4.807 1.00 88.94 93 LYS A C 1
ATOM 730 O O . LYS A 1 93 ? -22.038 1.071 3.614 1.00 88.94 93 LYS A O 1
ATOM 735 N N . GLN A 1 94 ? -22.164 2.455 5.381 1.00 88.81 94 GLN A N 1
ATOM 736 C CA . GLN A 1 94 ? -21.730 3.652 4.652 1.00 88.81 94 GLN A CA 1
ATOM 737 C C . GLN A 1 94 ? -20.289 3.511 4.143 1.00 88.81 94 GLN A C 1
ATOM 739 O O . GLN A 1 94 ? -20.002 3.884 3.007 1.00 88.81 94 GLN A O 1
ATOM 744 N N . MET A 1 95 ? -19.393 2.937 4.948 1.00 90.38 95 MET A N 1
ATOM 745 C CA . MET A 1 95 ? -18.009 2.679 4.553 1.00 90.38 95 MET A CA 1
ATOM 746 C C . MET A 1 95 ? -17.923 1.700 3.378 1.00 90.38 95 MET A C 1
ATOM 748 O O . MET A 1 95 ? -17.233 2.005 2.412 1.00 90.38 95 MET A O 1
ATOM 752 N N . PHE A 1 96 ? -18.673 0.592 3.385 1.00 91.06 96 PHE A N 1
ATOM 753 C CA . PHE A 1 96 ? -18.717 -0.335 2.242 1.00 91.06 96 PHE A CA 1
ATOM 754 C C . PHE A 1 96 ? -19.355 0.280 0.991 1.00 91.06 96 PHE A C 1
ATOM 756 O O . PHE A 1 96 ? -18.946 -0.026 -0.125 1.00 91.06 96 PHE A O 1
ATOM 763 N N . GLN A 1 97 ? -20.348 1.159 1.154 1.00 90.00 97 GLN A N 1
ATOM 764 C CA . GLN A 1 97 ? -20.939 1.891 0.029 1.00 90.00 97 GLN A CA 1
ATOM 765 C C . GLN A 1 97 ? -19.949 2.883 -0.587 1.00 90.00 97 GLN A C 1
ATOM 767 O O . GLN A 1 97 ? -19.883 3.011 -1.806 1.00 90.00 97 GLN A O 1
ATOM 772 N N . ARG A 1 98 ? -19.181 3.582 0.254 1.00 89.69 98 ARG A N 1
ATOM 773 C CA . ARG A 1 98 ? -18.189 4.572 -0.175 1.00 89.69 98 ARG A CA 1
ATOM 774 C C . ARG A 1 98 ? -16.931 3.922 -0.753 1.00 89.69 98 ARG A C 1
ATOM 776 O O . ARG A 1 98 ? -16.364 4.441 -1.710 1.00 89.69 98 ARG A O 1
ATOM 783 N N . PHE A 1 99 ? -16.507 2.803 -0.177 1.00 93.62 99 PHE A N 1
ATOM 784 C CA . PHE A 1 99 ? -15.301 2.072 -0.546 1.00 93.62 99 PHE A CA 1
ATOM 785 C C . PHE A 1 99 ? -15.650 0.608 -0.839 1.00 93.62 99 PHE A C 1
ATOM 787 O O . PHE A 1 99 ? -15.375 -0.269 -0.024 1.00 93.62 99 PHE A O 1
ATOM 794 N N . PRO A 1 100 ? -16.233 0.305 -2.011 1.00 90.12 100 PRO A N 1
ATOM 795 C CA . PRO A 1 100 ? -16.650 -1.059 -2.355 1.00 90.12 100 PRO A CA 1
ATOM 796 C C . PRO A 1 100 ? -15.479 -2.047 -2.496 1.00 90.12 100 PRO A C 1
ATOM 798 O O . PRO A 1 100 ? -15.693 -3.247 -2.633 1.00 90.12 100 PRO A O 1
ATOM 801 N N . TRP A 1 101 ? -14.243 -1.544 -2.489 1.00 92.25 101 TRP A N 1
ATOM 802 C CA . TRP A 1 101 ? -13.010 -2.317 -2.587 1.00 92.25 101 TRP A CA 1
ATOM 803 C C . TRP A 1 101 ? -12.447 -2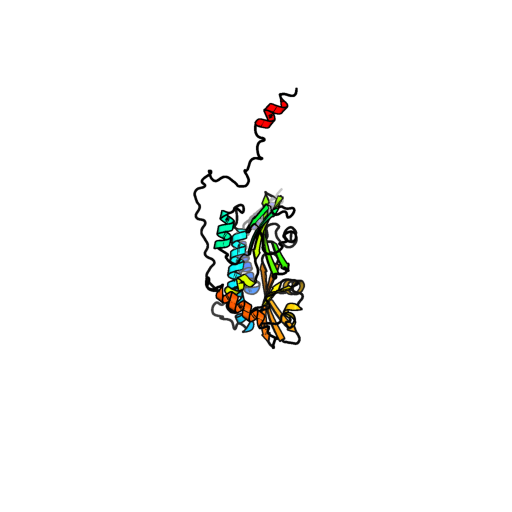.769 -1.230 1.00 92.25 101 TRP A C 1
ATOM 805 O O . TRP A 1 101 ? -11.486 -3.538 -1.221 1.00 92.25 101 TRP A O 1
ATOM 815 N N . ILE A 1 102 ? -12.998 -2.317 -0.092 1.00 94.06 102 ILE A N 1
ATOM 816 C CA . ILE A 1 102 ? -12.541 -2.802 1.220 1.00 94.06 102 ILE A CA 1
ATOM 817 C C . ILE A 1 102 ? -13.076 -4.209 1.489 1.00 94.06 102 ILE A C 1
ATOM 819 O O . ILE A 1 102 ? -14.245 -4.500 1.239 1.00 94.06 102 ILE A O 1
ATOM 823 N N . SER A 1 103 ? -12.226 -5.080 2.030 1.00 93.19 103 SER A N 1
ATOM 824 C CA . SER A 1 103 ? -12.609 -6.452 2.377 1.00 93.19 103 SER A CA 1
ATOM 825 C C . SER A 1 103 ? -13.452 -6.495 3.651 1.00 93.19 103 SER A C 1
ATOM 827 O O . SER A 1 103 ? -14.336 -7.342 3.782 1.00 93.19 103 SER A O 1
ATOM 829 N N . GLY A 1 104 ? -13.161 -5.611 4.608 1.00 93.12 104 GLY A N 1
ATOM 830 C CA . GLY A 1 104 ? -13.845 -5.612 5.888 1.00 93.12 104 GLY A CA 1
ATOM 831 C C . GLY A 1 104 ? -13.423 -4.503 6.840 1.00 93.12 104 GLY A C 1
ATOM 832 O O . GLY A 1 104 ? -12.489 -3.733 6.597 1.00 93.12 104 GLY A O 1
ATOM 833 N N . LEU A 1 105 ? -14.166 -4.434 7.938 1.00 94.12 105 LEU A N 1
ATOM 834 C CA . LEU A 1 105 ? -14.015 -3.488 9.031 1.00 94.12 105 LEU A CA 1
ATOM 835 C C . LEU A 1 105 ? -14.016 -4.258 10.350 1.00 94.12 105 LEU A C 1
ATOM 837 O O . LEU A 1 105 ? -14.815 -5.177 10.533 1.00 94.12 105 LEU A O 1
ATOM 841 N N . ALA A 1 106 ? -13.161 -3.865 11.285 1.00 92.50 106 ALA A N 1
ATOM 842 C CA . ALA A 1 106 ? -13.086 -4.455 12.613 1.00 92.50 106 ALA A CA 1
ATOM 843 C C . ALA A 1 106 ? -12.883 -3.380 13.683 1.00 92.50 106 ALA A C 1
ATOM 845 O O . ALA A 1 106 ? -12.254 -2.353 13.444 1.00 92.50 106 ALA A O 1
ATOM 846 N N . ALA A 1 107 ? -13.402 -3.628 14.876 1.00 91.50 107 ALA A N 1
ATOM 847 C CA . ALA A 1 107 ? -13.075 -2.890 16.082 1.00 91.50 107 ALA A CA 1
ATOM 848 C C . ALA A 1 107 ? -12.415 -3.861 17.057 1.00 91.50 107 ALA A C 1
ATOM 850 O O . ALA A 1 107 ? -12.989 -4.909 17.363 1.00 91.50 107 ALA A O 1
ATOM 851 N N . VAL A 1 108 ? -11.225 -3.514 17.535 1.00 92.12 108 VAL A N 1
ATOM 852 C CA . VAL A 1 108 ? -10.473 -4.312 18.511 1.00 92.12 108 VAL A CA 1
ATOM 853 C C . VAL A 1 108 ? -10.229 -3.502 19.773 1.00 92.12 108 VAL A C 1
ATOM 855 O O . VAL A 1 108 ? -10.083 -2.281 19.691 1.00 92.12 108 VAL A O 1
ATOM 858 N N . ASP A 1 109 ? -10.193 -4.170 20.922 1.00 91.50 109 ASP A N 1
ATOM 859 C CA . ASP A 1 109 ? -9.807 -3.554 22.193 1.00 91.50 109 ASP A CA 1
ATOM 860 C C . ASP A 1 109 ? -8.281 -3.331 22.285 1.00 91.50 109 ASP A C 1
ATOM 862 O O . ASP A 1 109 ? -7.528 -3.560 21.332 1.00 91.50 109 ASP A O 1
ATOM 866 N N . ASN A 1 110 ? -7.811 -2.823 23.424 1.00 90.25 110 ASN A N 1
ATOM 867 C CA . ASN A 1 110 ? -6.394 -2.559 23.676 1.00 90.25 110 ASN A CA 1
ATOM 868 C C . ASN A 1 110 ? -5.561 -3.837 23.896 1.00 90.25 110 ASN A C 1
ATOM 870 O O . ASN A 1 110 ? -4.332 -3.764 23.847 1.00 90.25 110 ASN A O 1
ATOM 874 N N . GLU A 1 111 ? -6.196 -4.989 24.104 1.00 88.38 111 GLU A N 1
ATOM 875 C CA . GLU A 1 111 ? -5.560 -6.305 24.179 1.00 88.38 111 GLU A CA 1
ATOM 876 C C . GLU A 1 111 ? -5.552 -7.048 22.829 1.00 88.38 111 GLU A C 1
ATOM 878 O O . GLU A 1 111 ? -4.817 -8.023 22.668 1.00 88.38 111 GLU A O 1
ATOM 883 N N . GLY A 1 112 ? -6.316 -6.571 21.842 1.00 86.69 112 GLY A N 1
ATOM 884 C CA . GLY A 1 112 ? -6.427 -7.150 20.504 1.00 86.69 112 GLY A CA 1
ATOM 885 C C . GLY A 1 112 ? -7.611 -8.084 20.295 1.00 86.69 112 GLY A C 1
ATOM 886 O O . GLY A 1 112 ? -7.682 -8.728 19.247 1.00 86.69 112 GLY A O 1
ATOM 887 N N . HIS A 1 113 ? -8.545 -8.171 21.241 1.00 90.44 113 HIS A N 1
ATOM 888 C CA . HIS A 1 113 ? -9.771 -8.929 21.037 1.00 90.44 113 HIS A CA 1
ATOM 889 C C . HIS A 1 113 ? -10.720 -8.167 20.121 1.00 90.44 113 HIS A C 1
ATOM 891 O O . HIS A 1 113 ? -10.942 -6.963 20.260 1.00 90.44 113 HIS A O 1
ATOM 897 N N . VAL A 1 114 ? -11.324 -8.900 19.191 1.00 91.25 114 VAL A N 1
ATOM 898 C CA . VAL A 1 114 ? -12.312 -8.361 18.260 1.00 91.25 114 VAL A CA 1
ATOM 899 C C . VAL A 1 114 ? -13.618 -8.100 19.007 1.00 91.25 114 VAL A C 1
ATOM 901 O O . VAL A 1 114 ? -14.291 -9.026 19.452 1.00 91.25 114 VAL A O 1
ATOM 904 N N . MET A 1 115 ? -13.984 -6.826 19.129 1.00 89.56 115 MET A N 1
ATOM 905 C CA . MET A 1 115 ? -15.245 -6.382 19.727 1.00 89.56 115 MET A CA 1
ATOM 906 C C . MET A 1 115 ? -16.398 -6.428 18.722 1.00 89.56 115 MET A C 1
ATOM 908 O O . MET A 1 115 ? -17.534 -6.729 19.081 1.00 89.56 115 MET A O 1
ATOM 912 N N . ALA A 1 116 ? -16.111 -6.083 17.467 1.00 88.19 116 ALA A N 1
ATOM 913 C CA . ALA A 1 116 ? -17.061 -6.107 16.365 1.00 88.19 116 ALA A CA 1
ATOM 914 C C . ALA A 1 116 ? -16.313 -6.272 15.044 1.00 88.19 116 ALA A C 1
ATOM 916 O O . ALA A 1 116 ? -15.205 -5.762 14.888 1.00 88.19 116 ALA A O 1
ATOM 917 N N . GLN A 1 117 ? -16.931 -6.949 14.081 1.00 90.38 117 GLN A N 1
ATOM 918 C CA . GLN A 1 117 ? -16.356 -7.137 12.756 1.00 90.38 117 GLN A CA 1
ATOM 919 C C . GLN A 1 117 ? -17.451 -7.255 11.699 1.00 90.38 117 GLN A C 1
ATOM 921 O O . GLN A 1 117 ? -18.531 -7.783 11.964 1.00 90.38 117 GLN A O 1
ATOM 926 N N . GLN A 1 118 ? -17.165 -6.750 10.502 1.00 90.25 118 GLN A N 1
ATOM 927 C CA . GLN A 1 118 ? -17.969 -6.925 9.301 1.00 90.25 118 GLN A CA 1
ATOM 928 C C . GLN A 1 118 ? -17.042 -7.236 8.112 1.00 90.25 118 GLN A C 1
ATOM 930 O O . GLN A 1 118 ? -16.129 -6.450 7.864 1.00 90.25 118 GLN A O 1
ATOM 935 N N . PRO A 1 119 ? -17.254 -8.334 7.363 1.00 88.69 119 PRO A N 1
ATOM 936 C CA . PRO A 1 119 ? -18.235 -9.396 7.620 1.00 88.69 119 PRO A CA 1
ATOM 937 C C . PRO A 1 119 ? -17.929 -10.167 8.918 1.00 88.69 119 PRO A C 1
ATOM 939 O O . PRO A 1 119 ? -16.773 -10.261 9.319 1.00 88.69 119 PRO A O 1
ATOM 942 N N . GLU A 1 120 ? -18.956 -10.734 9.564 1.00 85.06 120 GLU A N 1
ATOM 943 C CA . GLU A 1 120 ? -18.797 -11.500 10.819 1.00 85.06 120 GLU A CA 1
ATOM 944 C C . GLU A 1 120 ? -17.882 -12.721 10.655 1.00 85.06 120 GLU A C 1
ATOM 946 O O . GLU A 1 120 ? -17.118 -13.062 11.553 1.00 85.06 120 GLU A O 1
ATOM 951 N N . ALA A 1 121 ? -17.945 -13.366 9.489 1.00 85.38 121 ALA A N 1
ATOM 952 C CA . ALA A 1 121 ? -17.078 -14.473 9.119 1.00 85.38 121 ALA A CA 1
ATOM 953 C C . ALA A 1 121 ? -16.107 -14.012 8.018 1.00 85.38 121 ALA A C 1
ATOM 955 O O . ALA A 1 121 ? -16.503 -13.942 6.849 1.00 85.38 121 ALA A O 1
ATOM 956 N N . PRO A 1 122 ? -14.848 -13.672 8.351 1.00 84.12 122 PRO A N 1
ATOM 957 C CA . PRO A 1 122 ? -13.865 -13.308 7.342 1.00 84.12 122 PRO A CA 1
ATOM 958 C C . PRO A 1 122 ? -13.439 -14.528 6.524 1.00 84.12 122 PRO A C 1
ATOM 960 O O . PRO A 1 122 ? -13.295 -15.634 7.040 1.00 84.12 122 PRO A O 1
ATOM 963 N N . MET A 1 123 ? -13.173 -14.312 5.235 1.00 83.69 123 MET A N 1
ATOM 964 C CA . MET A 1 123 ? -12.640 -15.362 4.356 1.00 83.69 123 MET A CA 1
ATOM 965 C C . MET A 1 123 ? -11.149 -15.643 4.598 1.00 83.69 123 MET A C 1
ATOM 967 O O . MET A 1 123 ? -10.673 -16.735 4.299 1.00 83.69 123 MET A O 1
ATOM 971 N N . LYS A 1 124 ? -10.409 -14.654 5.116 1.00 87.81 124 LYS A N 1
ATOM 972 C CA . LYS A 1 124 ? -8.971 -14.727 5.402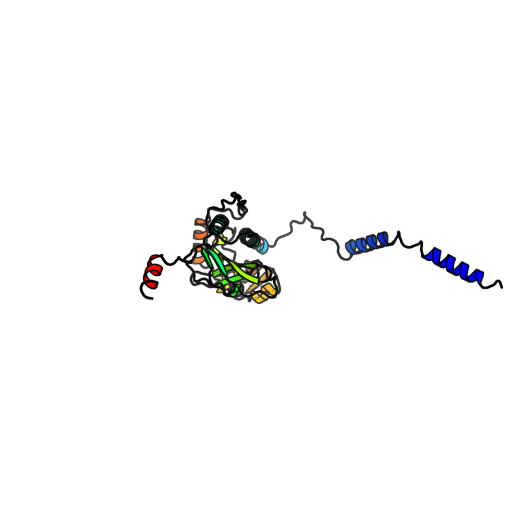 1.00 87.81 124 LYS A CA 1
ATOM 973 C C . LYS A 1 124 ? -8.740 -14.776 6.921 1.00 87.81 124 LYS A C 1
ATOM 975 O O . LYS A 1 124 ? -9.506 -14.157 7.658 1.00 87.81 124 LYS A O 1
ATOM 980 N N . PRO A 1 125 ? -7.696 -15.470 7.408 1.00 86.44 125 PRO A N 1
ATOM 981 C CA . PRO A 1 125 ? -7.311 -15.403 8.814 1.00 86.44 125 PRO A CA 1
ATOM 982 C C . PRO A 1 125 ? -6.726 -14.017 9.117 1.00 86.44 125 PRO A C 1
ATOM 984 O O . PRO A 1 125 ? -5.636 -13.696 8.646 1.00 86.44 125 PRO A O 1
ATOM 987 N N . LEU A 1 126 ? -7.457 -13.199 9.876 1.00 89.69 126 LEU A N 1
ATOM 988 C CA . LEU A 1 126 ? -7.049 -11.831 10.197 1.00 89.69 126 LEU A CA 1
ATOM 989 C C . LEU A 1 126 ? -6.273 -11.796 11.514 1.00 89.69 126 LEU A C 1
ATOM 991 O O . LEU A 1 126 ? -6.739 -12.325 12.523 1.00 89.69 126 LEU A O 1
ATOM 995 N N . ASP A 1 127 ? -5.110 -11.153 11.498 1.00 91.69 127 ASP A N 1
ATOM 996 C CA . ASP A 1 127 ? -4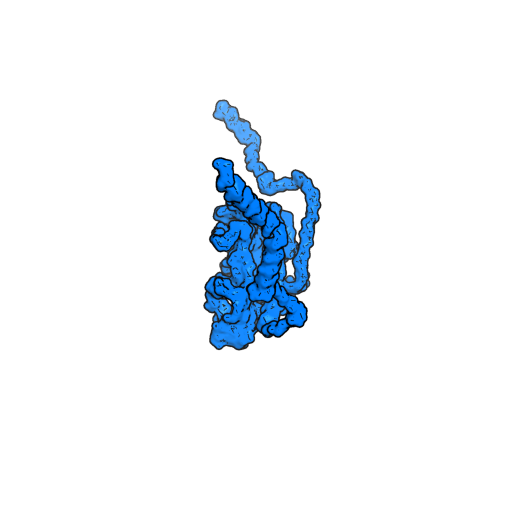.383 -10.755 12.703 1.00 91.69 127 ASP A CA 1
ATOM 997 C C . ASP A 1 127 ? -4.506 -9.231 12.870 1.00 91.69 127 ASP A C 1
ATOM 999 O O . ASP A 1 127 ? -4.483 -8.474 11.903 1.00 91.69 127 ASP A O 1
ATOM 1003 N N . PHE A 1 128 ? -4.673 -8.745 14.092 1.00 92.31 128 PHE A N 1
ATOM 1004 C CA . PHE A 1 128 ? -4.737 -7.309 14.386 1.00 92.31 128 PHE A CA 1
ATOM 1005 C C . PHE A 1 128 ? -3.686 -6.891 15.414 1.00 92.31 128 PHE A C 1
ATOM 1007 O O . PHE A 1 128 ? -3.447 -5.699 15.611 1.00 92.31 128 PHE A O 1
ATOM 1014 N N . THR A 1 129 ? -3.010 -7.856 16.045 1.00 91.75 129 THR A N 1
ATOM 1015 C CA . THR A 1 129 ? -2.031 -7.616 17.104 1.00 91.75 129 THR A CA 1
ATOM 1016 C C . THR A 1 129 ? -0.889 -6.684 16.676 1.00 91.75 129 THR A C 1
ATOM 1018 O O . THR A 1 129 ? -0.503 -5.834 17.486 1.00 91.75 129 THR A O 1
ATOM 1021 N N . PRO A 1 130 ? -0.351 -6.746 15.438 1.00 92.25 130 PRO A N 1
ATOM 1022 C CA . PRO A 1 130 ? 0.712 -5.834 15.015 1.00 92.25 130 PRO A CA 1
ATOM 1023 C C . PRO A 1 130 ? 0.344 -4.346 15.113 1.00 92.25 130 PRO A C 1
ATOM 1025 O O . PRO A 1 130 ? 1.216 -3.538 15.421 1.00 92.25 130 PRO A O 1
ATOM 1028 N N . LEU A 1 131 ? -0.931 -3.983 14.928 1.00 91.81 131 LEU A N 1
ATOM 1029 C CA . LEU A 1 131 ? -1.398 -2.589 14.973 1.00 91.81 131 LEU A CA 1
ATOM 1030 C C . LEU A 1 131 ? -1.476 -2.006 16.388 1.00 91.81 131 LEU A C 1
ATOM 1032 O O . LEU A 1 131 ? -1.483 -0.785 16.563 1.00 91.81 131 LEU A O 1
ATOM 1036 N N . LEU A 1 132 ? -1.544 -2.854 17.416 1.00 90.44 132 LEU A N 1
ATOM 1037 C CA . LEU A 1 132 ? -1.595 -2.395 18.808 1.00 90.44 132 LEU A CA 1
ATOM 1038 C C . LEU A 1 132 ? -0.280 -1.740 19.233 1.00 90.44 132 LEU A C 1
ATOM 1040 O O . LEU A 1 132 ? -0.273 -0.883 20.118 1.00 90.44 132 LEU A O 1
ATOM 1044 N N . LYS A 1 133 ? 0.825 -2.107 18.575 1.00 86.81 133 LYS A N 1
ATOM 1045 C CA . LYS A 1 133 ? 2.139 -1.518 18.814 1.00 86.81 133 LYS A CA 1
ATOM 1046 C C . LYS A 1 133 ? 2.174 -0.101 18.251 1.00 86.81 133 LYS A C 1
ATOM 1048 O O . LYS A 1 133 ? 1.932 0.120 17.068 1.00 86.81 133 LYS A O 1
ATOM 1053 N N . GLU A 1 134 ? 2.478 0.856 19.116 1.00 82.00 134 GLU A N 1
ATOM 1054 C CA . GLU A 1 134 ? 2.694 2.241 18.716 1.00 82.00 134 GLU A CA 1
ATOM 1055 C C . GLU A 1 134 ? 4.022 2.379 17.966 1.00 82.00 134 GLU A C 1
ATOM 1057 O O . GLU A 1 134 ? 5.038 1.790 18.349 1.00 82.00 134 GLU A O 1
ATOM 1062 N N . ASP A 1 135 ? 4.015 3.179 16.903 1.00 81.06 135 ASP A N 1
ATOM 1063 C CA . ASP A 1 135 ? 5.244 3.615 16.259 1.00 81.06 135 ASP A CA 1
ATOM 1064 C C . ASP A 1 135 ? 5.803 4.818 17.021 1.00 81.06 135 ASP A C 1
ATOM 1066 O O . ASP A 1 135 ? 5.221 5.902 17.009 1.00 81.06 135 ASP A O 1
ATOM 1070 N N . ALA A 1 136 ? 6.961 4.638 17.656 1.00 80.56 136 ALA A N 1
ATOM 1071 C CA . ALA A 1 136 ? 7.625 5.681 18.435 1.00 80.56 136 ALA A CA 1
ATOM 1072 C C . ALA A 1 136 ? 7.979 6.941 17.619 1.00 80.56 136 ALA A C 1
ATOM 1074 O O . ALA A 1 136 ? 8.296 7.978 18.200 1.00 80.56 136 ALA A O 1
ATOM 1075 N N . LYS A 1 137 ? 7.971 6.863 16.281 1.00 82.25 137 LYS A N 1
ATOM 1076 C CA . LYS A 1 137 ? 8.233 8.000 15.388 1.00 82.25 137 LYS A CA 1
ATOM 1077 C C . LYS A 1 137 ? 6.977 8.802 15.046 1.00 82.25 137 LYS A C 1
ATOM 1079 O O . LYS A 1 137 ? 7.099 9.852 14.416 1.00 82.25 137 LYS A O 1
ATOM 1084 N N . GLN A 1 138 ? 5.791 8.323 15.412 1.00 81.25 138 GLN A N 1
ATOM 1085 C CA . GLN A 1 138 ? 4.521 8.946 15.058 1.00 81.25 138 GLN A CA 1
ATOM 1086 C C . GLN A 1 138 ? 3.780 9.492 16.278 1.00 81.25 138 GLN A C 1
ATOM 1088 O O . GLN A 1 138 ? 4.097 9.204 17.427 1.00 81.25 138 GLN A O 1
ATOM 1093 N N . ASN A 1 139 ? 2.780 10.334 16.014 1.00 82.31 139 ASN A N 1
ATOM 1094 C CA . ASN A 1 139 ? 1.838 10.755 17.043 1.00 82.31 139 ASN A CA 1
ATOM 1095 C C . ASN A 1 139 ? 1.017 9.539 17.501 1.00 82.31 139 ASN A C 1
ATOM 1097 O O . ASN A 1 139 ? 0.577 8.758 16.663 1.00 82.31 139 ASN A O 1
ATOM 1101 N N . MET A 1 140 ? 0.729 9.432 18.799 1.00 82.56 140 MET A N 1
ATOM 1102 C CA . MET A 1 140 ? -0.094 8.358 19.369 1.00 82.56 140 MET A CA 1
ATOM 1103 C C . MET A 1 140 ? -1.451 8.165 18.661 1.00 82.56 140 MET A C 1
ATOM 1105 O O . MET A 1 140 ? -1.960 7.047 18.597 1.00 82.56 140 MET A O 1
ATOM 1109 N N . ARG A 1 141 ? -2.024 9.243 18.096 1.00 84.69 141 ARG A N 1
ATOM 1110 C CA . ARG A 1 141 ? -3.295 9.241 17.344 1.00 84.69 141 ARG A CA 1
ATOM 1111 C C . ARG A 1 141 ? -3.143 9.023 15.833 1.00 84.69 141 ARG A C 1
ATOM 1113 O O . ARG A 1 141 ? -4.146 9.041 15.131 1.00 84.69 141 ARG A O 1
ATOM 1120 N N . ALA A 1 142 ? -1.921 8.880 15.322 1.00 89.12 142 ALA A N 1
ATOM 1121 C CA . ALA A 1 142 ? -1.687 8.659 13.899 1.00 89.12 142 ALA A CA 1
ATOM 1122 C C . ALA A 1 142 ? -2.241 7.299 13.451 1.00 89.12 142 ALA A C 1
ATOM 1124 O O . ALA A 1 142 ? -2.274 6.343 14.232 1.00 89.12 142 ALA A O 1
ATOM 1125 N N . LEU A 1 143 ? -2.646 7.215 12.182 1.00 93.00 143 LEU A N 1
ATOM 1126 C CA . LEU A 1 143 ? -3.040 5.954 11.563 1.00 93.00 143 LEU A CA 1
ATOM 1127 C C . LEU A 1 143 ? -1.897 4.941 11.635 1.00 93.00 143 LEU A C 1
ATOM 1129 O O . LEU A 1 143 ? -0.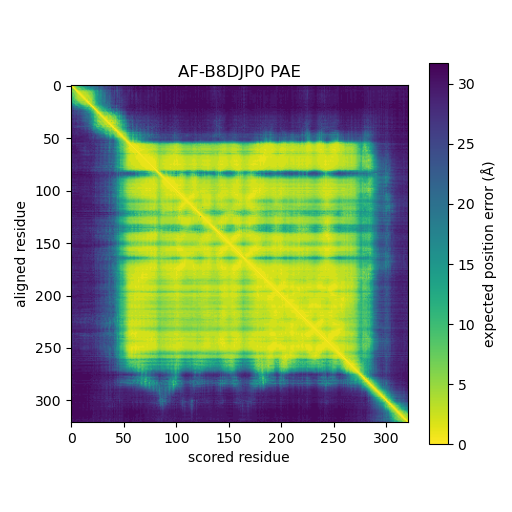747 5.253 11.320 1.00 93.00 143 LEU A O 1
ATOM 1133 N N . ARG A 1 144 ? -2.243 3.708 11.989 1.00 94.19 144 ARG A N 1
ATOM 1134 C CA . ARG A 1 144 ? -1.319 2.577 12.047 1.00 94.19 144 ARG A CA 1
ATOM 1135 C C . ARG A 1 144 ? -1.682 1.605 10.950 1.00 94.19 144 ARG A C 1
ATOM 1137 O O . ARG A 1 144 ? -2.848 1.264 10.808 1.00 94.19 144 ARG A O 1
ATOM 1144 N N . SER A 1 145 ? -0.702 1.121 10.215 1.00 95.44 145 SER A N 1
ATOM 1145 C CA . SER A 1 145 ? -0.933 0.217 9.105 1.00 95.44 145 SER A CA 1
ATOM 1146 C C . SER A 1 145 ? 0.145 -0.840 9.035 1.00 95.44 145 SER A C 1
ATOM 1148 O O . SER A 1 145 ? 1.297 -0.619 9.406 1.00 95.44 145 SER A O 1
ATOM 1150 N N . TYR A 1 146 ? -0.225 -2.001 8.521 1.00 95.19 146 TYR A N 1
ATOM 1151 C CA . TYR A 1 146 ? 0.725 -3.061 8.232 1.00 95.19 146 TYR A CA 1
ATOM 1152 C C . TYR A 1 146 ? 0.152 -3.989 7.160 1.00 95.19 146 TYR A C 1
ATOM 1154 O O . TYR A 1 146 ? -1.010 -3.855 6.769 1.00 95.19 146 TYR A O 1
ATOM 1162 N N . VAL A 1 147 ? 0.976 -4.914 6.673 1.00 95.56 147 VAL A N 1
ATOM 1163 C CA . VAL A 1 147 ? 0.549 -5.929 5.709 1.00 95.56 147 VAL A CA 1
ATOM 1164 C C . VAL A 1 147 ? 0.761 -7.310 6.304 1.00 95.56 147 VAL A C 1
ATOM 1166 O O . VAL A 1 147 ? 1.811 -7.585 6.886 1.00 95.56 147 VAL A O 1
ATOM 1169 N N . GLN A 1 148 ? -0.237 -8.171 6.145 1.00 94.38 148 GLN A N 1
ATOM 1170 C CA . GLN A 1 148 ? -0.154 -9.585 6.477 1.00 94.38 148 GLN A CA 1
ATOM 1171 C C . GLN A 1 148 ? -0.170 -10.398 5.188 1.00 94.38 148 GLN A C 1
ATOM 1173 O O . GLN A 1 148 ? -1.041 -10.211 4.337 1.00 94.38 148 GLN A O 1
ATOM 1178 N N . GLU A 1 149 ? 0.753 -11.343 5.062 1.00 92.06 149 GLU A N 1
ATOM 1179 C CA . GLU A 1 149 ? 0.660 -12.357 4.018 1.00 92.06 149 GLU A CA 1
ATOM 1180 C C . GLU A 1 149 ? -0.385 -13.406 4.414 1.00 92.06 149 GLU A C 1
ATOM 1182 O O . GLU A 1 149 ? -0.339 -13.963 5.515 1.00 92.06 149 GLU A O 1
ATOM 1187 N N . THR A 1 150 ? -1.336 -13.687 3.523 1.00 89.81 150 THR A N 1
ATOM 1188 C CA . THR A 1 150 ? -2.357 -14.723 3.738 1.00 89.81 150 THR A CA 1
ATOM 1189 C C . THR A 1 150 ? -2.321 -15.740 2.597 1.00 89.81 150 THR A C 1
ATOM 1191 O O . THR A 1 150 ? -1.881 -15.401 1.499 1.00 89.81 150 THR A O 1
ATOM 1194 N N . PRO A 1 151 ? -2.848 -16.967 2.776 1.00 85.94 151 PRO A N 1
ATOM 1195 C CA . PRO A 1 151 ? -2.907 -17.953 1.691 1.00 85.94 151 PRO A CA 1
ATOM 1196 C C . PRO A 1 151 ? -3.658 -17.476 0.438 1.00 85.94 151 PRO A C 1
ATOM 1198 O O . PRO A 1 151 ? -3.447 -18.006 -0.649 1.00 85.94 151 PRO A O 1
ATOM 1201 N N . MET A 1 152 ? -4.545 -16.485 0.580 1.00 84.75 152 MET A N 1
ATOM 1202 C CA . MET A 1 152 ? -5.307 -15.895 -0.524 1.00 84.75 152 MET A CA 1
ATOM 1203 C C . MET A 1 152 ? -4.642 -14.638 -1.105 1.00 84.75 152 MET A C 1
ATOM 1205 O O . MET A 1 152 ? -5.216 -13.999 -1.986 1.00 84.75 152 MET A O 1
ATOM 1209 N N . GLY A 1 153 ? -3.446 -14.285 -0.634 1.00 86.44 153 GLY A N 1
ATOM 1210 C CA . GLY A 1 153 ? -2.681 -13.094 -0.991 1.00 86.44 153 GLY A CA 1
ATOM 1211 C C . GLY A 1 153 ? -2.635 -12.041 0.124 1.00 86.44 153 GLY A C 1
ATOM 1212 O O . GLY A 1 153 ? -3.324 -12.177 1.141 1.00 86.44 153 GLY A O 1
ATOM 1213 N N . PRO A 1 154 ? -1.831 -10.989 -0.061 1.00 92.12 154 PRO A N 1
ATOM 1214 C CA . PRO A 1 154 ? -1.546 -9.996 0.966 1.00 92.12 154 PRO A CA 1
ATOM 1215 C C . PRO A 1 154 ? -2.787 -9.179 1.331 1.00 92.12 154 PRO A C 1
ATOM 1217 O O . PRO A 1 154 ? -3.542 -8.750 0.458 1.00 92.12 154 PRO A O 1
ATOM 1220 N N . GLU A 1 155 ? -2.969 -8.937 2.625 1.00 94.62 155 GLU A N 1
ATOM 1221 C CA . GLU A 1 155 ? -4.015 -8.072 3.167 1.00 94.62 155 GLU A CA 1
ATOM 1222 C C . GLU A 1 155 ? -3.371 -6.869 3.857 1.00 94.62 155 GLU A C 1
ATOM 1224 O O . GLU A 1 155 ? -2.481 -7.017 4.699 1.00 94.62 155 GLU A O 1
ATOM 1229 N N . VAL A 1 156 ? -3.813 -5.672 3.484 1.00 96.62 156 VAL A N 1
ATOM 1230 C CA . VAL A 1 156 ? -3.408 -4.408 4.100 1.00 96.62 156 VAL A CA 1
ATOM 1231 C C . VAL A 1 156 ? -4.389 -4.071 5.202 1.00 96.62 156 VAL A C 1
ATOM 1233 O O . VAL A 1 156 ? -5.596 -4.144 4.989 1.00 96.62 156 VAL A O 1
ATOM 1236 N N . TYR A 1 157 ? -3.872 -3.630 6.342 1.00 96.44 157 TYR A N 1
ATOM 1237 C CA . TYR A 1 157 ? -4.670 -3.126 7.449 1.00 96.44 157 TYR A CA 1
ATOM 1238 C C . TYR A 1 157 ? -4.352 -1.661 7.700 1.00 96.44 157 TYR A C 1
ATOM 1240 O O . TYR A 1 157 ? -3.186 -1.274 7.659 1.00 96.44 157 TYR A O 1
ATOM 1248 N N . VAL A 1 158 ? -5.383 -0.876 8.008 1.00 96.19 158 VAL A N 1
ATOM 1249 C CA . VAL A 1 158 ? -5.293 0.535 8.398 1.00 96.19 158 VAL A CA 1
ATOM 1250 C C . VAL A 1 158 ? -6.172 0.746 9.620 1.00 96.19 158 VAL A C 1
ATOM 1252 O O . VAL A 1 158 ? -7.389 0.592 9.553 1.00 96.19 158 VAL A O 1
ATOM 1255 N N . GLY A 1 159 ? -5.547 1.068 10.742 1.00 93.75 159 GLY A N 1
ATOM 1256 C CA . GLY A 1 159 ? -6.155 1.226 12.051 1.00 93.75 159 GLY A CA 1
ATOM 1257 C C . GLY A 1 159 ? -6.094 2.666 12.549 1.00 93.75 159 GLY A C 1
ATOM 1258 O O . GLY A 1 159 ? -5.032 3.287 12.548 1.00 93.75 159 GLY A O 1
ATOM 1259 N N . VAL A 1 160 ? -7.224 3.168 13.037 1.00 92.69 160 VAL A N 1
ATOM 1260 C CA . VAL A 1 160 ? -7.343 4.433 13.767 1.00 92.69 160 VAL A CA 1
ATOM 1261 C C . VAL A 1 160 ? -7.287 4.141 15.263 1.00 92.69 160 VAL A C 1
ATOM 1263 O O . VAL A 1 160 ? -8.167 3.437 15.771 1.00 92.69 160 VAL A O 1
ATOM 1266 N N . PRO A 1 161 ? -6.295 4.671 15.993 1.00 91.56 161 PRO A N 1
ATOM 1267 C CA . PRO A 1 161 ? -6.255 4.571 17.446 1.00 91.56 161 PRO A CA 1
ATOM 1268 C C . PRO A 1 161 ? -7.410 5.326 18.109 1.00 91.56 161 PRO A C 1
ATOM 1270 O O . PRO A 1 161 ? -7.582 6.528 17.905 1.00 91.56 161 PRO A O 1
ATOM 1273 N N . VAL A 1 162 ? -8.167 4.637 18.963 1.00 89.19 162 VAL A N 1
ATOM 1274 C CA . VAL A 1 162 ? -9.246 5.235 19.755 1.00 89.19 162 VAL A CA 1
ATOM 1275 C C . VAL A 1 162 ? -8.753 5.482 21.173 1.00 89.19 162 VAL A C 1
ATOM 1277 O O . VAL A 1 162 ? -8.266 4.574 21.847 1.00 89.19 162 VAL A O 1
ATOM 1280 N N . TYR A 1 163 ? -8.921 6.717 21.644 1.00 87.62 163 TYR A N 1
ATOM 1281 C CA . TYR A 1 163 ? -8.537 7.134 22.989 1.00 87.62 163 TYR A CA 1
ATOM 1282 C C . TYR A 1 163 ? -9.732 7.689 23.760 1.00 87.62 163 TYR A C 1
ATOM 1284 O O . TYR A 1 163 ? -10.556 8.421 23.217 1.00 87.62 163 TYR A O 1
ATOM 1292 N N . SER A 1 164 ? -9.777 7.404 25.058 1.00 85.56 164 SER A N 1
ATOM 1293 C CA . SER A 1 164 ? -10.645 8.088 26.017 1.00 85.56 164 SER A CA 1
ATOM 1294 C C . SER A 1 164 ? -9.768 8.966 26.903 1.00 85.56 164 SER A C 1
ATOM 1296 O O . SER A 1 164 ? -9.159 8.480 27.853 1.00 85.56 164 SER A O 1
ATOM 1298 N N . GLY A 1 165 ? -9.668 10.256 26.579 1.00 84.38 165 GLY A N 1
ATOM 1299 C CA . GLY A 1 165 ? -8.666 11.131 27.190 1.00 84.38 165 GLY A CA 1
ATOM 1300 C C . GLY A 1 165 ? -7.259 10.731 26.739 1.00 84.38 165 GLY A C 1
ATOM 1301 O O . GLY A 1 165 ? -6.937 10.861 25.557 1.00 84.38 165 GLY A O 1
ATOM 1302 N N . THR A 1 166 ? -6.441 10.249 27.676 1.00 84.50 166 THR A N 1
ATOM 1303 C CA . THR A 1 166 ? -5.095 9.701 27.425 1.00 84.50 166 THR A CA 1
ATOM 1304 C C . THR A 1 166 ? -5.073 8.178 27.319 1.00 84.50 166 THR A C 1
ATOM 1306 O O . THR A 1 166 ? -4.065 7.617 26.902 1.00 84.50 166 THR A O 1
ATOM 1309 N N . ASP A 1 167 ? -6.167 7.505 27.682 1.00 87.44 167 ASP A N 1
ATOM 1310 C CA . ASP A 1 167 ? -6.201 6.047 27.756 1.00 87.44 167 ASP A CA 1
ATOM 1311 C C . ASP A 1 167 ? -6.488 5.456 26.380 1.00 87.44 167 ASP A C 1
ATOM 1313 O O . ASP A 1 167 ? -7.537 5.730 25.786 1.00 87.44 167 ASP A O 1
ATOM 1317 N N . PHE A 1 168 ? -5.567 4.633 25.881 1.00 89.62 168 PHE A N 1
ATOM 1318 C CA . PHE A 1 168 ? -5.760 3.864 24.656 1.00 89.62 168 PHE A CA 1
ATOM 1319 C C . PHE A 1 168 ? -6.846 2.806 24.875 1.00 89.62 168 PHE A C 1
ATOM 1321 O O . PHE A 1 168 ? -6.761 2.007 25.806 1.00 89.62 168 PHE A O 1
ATOM 1328 N N . ARG A 1 169 ? -7.881 2.816 24.032 1.00 90.38 169 ARG A N 1
ATOM 1329 C CA . ARG A 1 169 ? -9.037 1.910 24.129 1.00 90.38 169 ARG A CA 1
ATOM 1330 C C . ARG A 1 169 ? -9.034 0.801 23.088 1.00 90.38 169 ARG A C 1
ATOM 1332 O O . ARG A 1 169 ? -9.783 -0.152 23.253 1.00 90.38 169 ARG A O 1
ATOM 1339 N N . GLY A 1 170 ? -8.234 0.937 22.036 1.00 91.25 170 GLY A N 1
ATOM 1340 C CA . GLY A 1 170 ? -8.203 -0.012 20.932 1.00 91.25 170 GLY A CA 1
ATOM 1341 C C . GLY A 1 170 ? -8.157 0.678 19.576 1.00 91.25 170 GLY A C 1
ATOM 1342 O O . GLY A 1 170 ? -7.751 1.839 19.469 1.00 91.25 170 GLY A O 1
ATOM 1343 N N . LEU A 1 171 ? -8.559 -0.041 18.530 1.00 92.31 171 LEU A N 1
ATOM 1344 C CA . LEU A 1 171 ? -8.452 0.412 17.142 1.00 92.31 171 LEU A CA 1
ATOM 1345 C C . LEU A 1 171 ? -9.750 0.180 16.372 1.00 92.31 171 LEU A C 1
ATOM 1347 O O . LEU A 1 171 ? -10.408 -0.847 16.535 1.00 92.31 171 LEU A O 1
ATOM 1351 N N . VAL A 1 172 ? -10.051 1.104 15.462 1.00 92.56 172 VAL A N 1
ATOM 1352 C CA . VAL A 1 172 ? -10.991 0.881 14.356 1.00 92.56 172 VAL A CA 1
ATOM 1353 C C . VAL A 1 172 ? -10.180 0.596 13.107 1.00 92.56 172 VAL A C 1
ATOM 1355 O O . VAL A 1 172 ? -9.352 1.412 12.724 1.00 92.56 172 VAL A O 1
ATOM 1358 N N . ILE A 1 173 ? -10.394 -0.555 12.488 1.00 94.12 173 ILE A N 1
ATOM 1359 C CA . ILE A 1 173 ? -9.534 -1.098 11.443 1.00 94.12 173 ILE A CA 1
ATOM 1360 C C . ILE A 1 173 ? -10.351 -1.289 10.172 1.00 94.12 173 ILE A C 1
ATOM 1362 O O . ILE A 1 173 ? -11.400 -1.926 10.202 1.00 94.12 173 ILE A O 1
ATOM 1366 N N . ALA A 1 174 ? -9.843 -0.783 9.054 1.00 95.38 174 ALA A N 1
ATOM 1367 C CA . ALA A 1 174 ? -10.237 -1.221 7.724 1.00 95.38 174 ALA A CA 1
ATOM 1368 C C . ALA A 1 174 ? -9.152 -2.130 7.157 1.00 95.38 174 ALA A C 1
ATOM 1370 O O . ALA A 1 174 ? -7.961 -1.858 7.327 1.00 95.38 174 ALA A O 1
ATOM 1371 N N . HIS A 1 175 ? -9.558 -3.197 6.477 1.00 96.00 175 HIS A N 1
ATOM 1372 C CA . HIS A 1 175 ? -8.623 -4.078 5.795 1.00 96.00 175 HIS A CA 1
ATOM 1373 C C . HIS A 1 175 ? -9.079 -4.383 4.373 1.00 96.00 175 HIS A C 1
ATOM 1375 O O . HIS A 1 175 ? -10.277 -4.396 4.069 1.00 96.00 175 HIS A O 1
ATOM 1381 N N . PHE A 1 176 ? -8.109 -4.558 3.483 1.00 95.38 176 PHE A N 1
ATOM 1382 C CA . PHE A 1 176 ? -8.360 -4.754 2.064 1.00 95.38 176 PHE A CA 1
ATOM 1383 C C . PHE A 1 176 ? -7.192 -5.429 1.352 1.00 95.38 176 PHE A C 1
ATOM 1385 O O . PHE A 1 176 ? -6.035 -5.350 1.765 1.00 95.38 176 PHE A O 1
ATOM 1392 N N . ASP A 1 177 ? -7.502 -6.038 0.216 1.00 93.12 177 ASP A N 1
ATOM 1393 C CA . ASP A 1 177 ? -6.511 -6.540 -0.721 1.00 93.12 177 ASP A CA 1
ATOM 1394 C C . ASP A 1 177 ? -6.121 -5.427 -1.699 1.00 93.12 177 ASP A C 1
ATOM 1396 O O . ASP A 1 177 ? -6.986 -4.850 -2.362 1.00 93.12 177 ASP A O 1
ATOM 1400 N N . ILE A 1 178 ? -4.827 -5.129 -1.845 1.00 91.19 178 ILE A N 1
ATOM 1401 C CA . ILE A 1 178 ? -4.373 -4.058 -2.751 1.00 91.19 178 ILE A CA 1
ATOM 1402 C C . ILE A 1 178 ? -4.826 -4.296 -4.199 1.00 91.19 178 ILE A C 1
ATOM 1404 O O . ILE A 1 178 ? -5.002 -3.351 -4.966 1.00 91.19 178 ILE A O 1
ATOM 1408 N N . ARG A 1 179 ? -5.061 -5.558 -4.582 1.00 90.75 179 ARG A N 1
ATOM 1409 C CA . ARG A 1 179 ? -5.513 -5.915 -5.930 1.00 90.75 179 ARG A CA 1
ATOM 1410 C C . ARG A 1 179 ? -6.920 -5.400 -6.227 1.00 90.75 179 ARG A C 1
ATOM 1412 O O . ARG A 1 179 ? -7.236 -5.158 -7.390 1.00 90.75 179 ARG A O 1
ATOM 1419 N N . ALA A 1 180 ? -7.739 -5.167 -5.200 1.00 90.69 180 ALA A N 1
ATOM 1420 C CA . ALA A 1 180 ? -9.060 -4.560 -5.347 1.00 90.69 180 ALA A CA 1
ATOM 1421 C C . ALA A 1 180 ? -8.992 -3.100 -5.834 1.00 90.69 180 ALA A C 1
ATOM 1423 O O . ALA A 1 180 ? -9.979 -2.581 -6.350 1.00 90.69 180 ALA A O 1
ATOM 1424 N N . LEU A 1 181 ? -7.824 -2.452 -5.728 1.00 91.50 181 LEU A N 1
ATOM 1425 C CA . LEU A 1 181 ? -7.598 -1.084 -6.197 1.00 91.50 181 LEU A CA 1
ATOM 1426 C C . LEU A 1 181 ? -7.092 -1.004 -7.647 1.00 91.50 181 LEU A C 1
ATOM 1428 O O . LEU A 1 181 ? -7.071 0.080 -8.226 1.00 91.50 181 LEU A O 1
ATOM 1432 N N . LEU A 1 182 ? -6.727 -2.128 -8.275 1.00 90.19 182 LEU A N 1
ATOM 1433 C CA . LEU A 1 182 ? -6.230 -2.151 -9.659 1.00 90.19 182 LEU A CA 1
ATOM 1434 C C . LEU A 1 182 ? -7.204 -1.578 -10.702 1.00 90.19 182 LEU A C 1
ATOM 1436 O O . LEU A 1 182 ? -6.711 -0.953 -11.641 1.00 90.19 182 LEU A O 1
ATOM 1440 N N . PRO A 1 183 ? -8.542 -1.713 -10.569 1.00 88.06 183 PRO A N 1
ATOM 1441 C CA . PRO A 1 183 ? -9.483 -1.045 -11.469 1.00 88.06 183 PRO A CA 1
ATOM 1442 C C . PRO A 1 183 ? -9.355 0.485 -11.511 1.00 88.06 183 PRO A C 1
ATOM 1444 O O . PRO A 1 183 ? -9.741 1.098 -12.501 1.00 88.06 183 PRO A O 1
ATOM 1447 N N . TYR A 1 184 ? -8.794 1.101 -10.466 1.00 88.38 184 TYR A N 1
ATOM 1448 C CA . TYR A 1 184 ? -8.561 2.546 -10.401 1.00 88.38 184 TYR A CA 1
ATOM 1449 C C . TYR A 1 184 ? -7.212 2.962 -11.007 1.00 88.38 184 TYR A C 1
ATOM 1451 O O . TYR A 1 184 ? -6.888 4.143 -11.050 1.00 88.38 184 TYR A O 1
ATOM 1459 N N . SER A 1 185 ? -6.403 2.014 -11.481 1.00 89.81 185 SER A N 1
ATOM 1460 C CA . SER A 1 185 ? -5.156 2.298 -12.187 1.00 89.81 185 SER A CA 1
ATOM 1461 C C . SER A 1 185 ? -5.394 2.380 -13.691 1.00 89.81 185 SER A C 1
ATOM 1463 O O . SER A 1 185 ? -6.060 1.523 -14.269 1.00 89.81 185 SER A O 1
ATOM 1465 N N . SER A 1 186 ? -4.766 3.348 -14.364 1.00 88.19 186 SER A N 1
ATOM 1466 C CA . SER A 1 186 ? -4.783 3.404 -15.835 1.00 88.19 186 SER A CA 1
ATOM 1467 C C . SER A 1 186 ? -3.815 2.398 -16.473 1.00 88.19 186 SER A C 1
ATOM 1469 O O . SER A 1 186 ? -3.921 2.099 -17.662 1.00 88.19 186 SER A O 1
ATOM 1471 N N . ARG A 1 187 ? -2.853 1.871 -15.698 1.00 88.81 187 ARG A N 1
ATOM 1472 C CA . ARG A 1 187 ? -1.785 0.977 -16.178 1.00 88.81 187 ARG A CA 1
ATOM 1473 C C . ARG A 1 187 ? -1.474 -0.170 -15.201 1.00 88.81 187 ARG A C 1
ATOM 1475 O O . ARG A 1 187 ? -0.305 -0.396 -14.883 1.00 88.81 187 ARG A O 1
ATOM 1482 N N . PRO A 1 188 ? -2.466 -0.954 -14.744 1.00 90.69 188 PRO A N 1
ATOM 1483 C CA . PRO A 1 188 ? -2.253 -1.934 -13.677 1.00 90.69 188 PRO A CA 1
ATOM 1484 C C . PRO A 1 188 ? -1.314 -3.087 -14.078 1.00 90.69 188 PRO A C 1
ATOM 1486 O O . PRO A 1 188 ? -0.730 -3.734 -13.213 1.00 90.69 188 PRO A O 1
ATOM 1489 N N . ALA A 1 189 ? -1.138 -3.335 -15.383 1.00 90.81 189 ALA A N 1
ATOM 1490 C CA . ALA A 1 189 ? -0.198 -4.330 -15.903 1.00 90.81 189 ALA A CA 1
ATOM 1491 C C . ALA A 1 189 ? 1.271 -3.915 -15.761 1.00 90.81 189 ALA A C 1
ATOM 1493 O O . ALA A 1 189 ? 2.123 -4.771 -15.546 1.00 90.81 189 ALA A O 1
ATOM 1494 N N . ASP A 1 190 ? 1.567 -2.621 -15.882 1.00 92.00 190 ASP A N 1
ATOM 1495 C CA . ASP A 1 190 ? 2.936 -2.097 -15.806 1.00 92.00 190 ASP A CA 1
ATOM 1496 C C . ASP A 1 190 ? 3.314 -1.633 -14.396 1.00 92.00 190 ASP A C 1
ATOM 1498 O O . ASP A 1 190 ? 4.477 -1.324 -14.145 1.00 92.00 190 ASP A O 1
ATOM 1502 N N . LEU A 1 191 ? 2.338 -1.577 -13.489 1.00 95.06 191 LEU A N 1
ATOM 1503 C CA . LEU A 1 191 ? 2.511 -1.146 -12.113 1.00 95.06 191 LEU A CA 1
ATOM 1504 C C . LEU A 1 191 ? 2.827 -2.339 -11.207 1.00 95.06 191 LEU A C 1
ATOM 1506 O O . LEU A 1 191 ? 2.041 -3.281 -11.118 1.00 95.06 191 LEU A O 1
ATOM 1510 N N . MET A 1 192 ? 3.937 -2.258 -10.480 1.00 96.25 192 MET A N 1
ATOM 1511 C CA . MET A 1 192 ? 4.236 -3.114 -9.335 1.00 96.25 192 MET A CA 1
ATOM 1512 C C . MET A 1 192 ? 3.960 -2.368 -8.031 1.00 96.25 192 MET A C 1
ATOM 1514 O O . MET A 1 192 ? 4.214 -1.167 -7.934 1.00 96.25 192 MET A O 1
ATOM 1518 N N . ILE A 1 193 ? 3.464 -3.088 -7.026 1.00 97.06 193 ILE A N 1
ATOM 1519 C CA . ILE A 1 193 ? 3.215 -2.565 -5.682 1.00 97.06 193 ILE A CA 1
ATOM 1520 C C . ILE A 1 193 ? 3.913 -3.464 -4.665 1.00 97.06 193 ILE A C 1
ATOM 1522 O O . ILE A 1 193 ? 3.734 -4.684 -4.682 1.00 97.06 193 ILE A O 1
ATOM 1526 N N . ALA A 1 194 ? 4.691 -2.870 -3.769 1.00 97.44 194 ALA A N 1
ATOM 1527 C CA . ALA A 1 194 ? 5.416 -3.568 -2.716 1.00 97.44 194 ALA A CA 1
ATOM 1528 C C . ALA A 1 194 ? 5.290 -2.852 -1.367 1.00 97.44 194 ALA A C 1
ATOM 1530 O O . ALA A 1 194 ? 4.918 -1.683 -1.285 1.00 97.44 194 ALA A O 1
ATOM 1531 N N . ALA A 1 195 ? 5.624 -3.579 -0.311 1.00 96.38 195 ALA A N 1
ATOM 1532 C CA . ALA A 1 195 ? 5.786 -3.082 1.045 1.00 96.38 195 ALA A CA 1
ATOM 1533 C C . ALA A 1 195 ? 7.062 -3.702 1.644 1.00 96.38 195 ALA A C 1
ATOM 1535 O O . ALA A 1 195 ? 7.608 -4.658 1.080 1.00 96.38 195 ALA A O 1
ATOM 1536 N N . PRO A 1 196 ? 7.564 -3.201 2.787 1.00 94.19 196 PRO A N 1
ATOM 1537 C CA . PRO A 1 196 ? 8.654 -3.846 3.505 1.00 94.19 196 PRO A CA 1
ATOM 1538 C C . PRO A 1 196 ? 8.427 -5.351 3.677 1.00 94.19 196 PRO A C 1
ATOM 1540 O O . PRO A 1 196 ? 7.457 -5.776 4.297 1.00 94.19 196 PRO A O 1
ATOM 1543 N N . GLY A 1 197 ? 9.336 -6.148 3.112 1.00 89.62 197 GLY A N 1
ATOM 1544 C CA . GLY A 1 197 ? 9.333 -7.607 3.219 1.00 89.62 197 GLY A CA 1
ATOM 1545 C C . GLY A 1 197 ? 8.547 -8.367 2.145 1.00 89.62 197 GLY A C 1
ATOM 1546 O O . GLY A 1 197 ? 8.716 -9.581 2.072 1.00 89.62 197 GLY A O 1
ATOM 1547 N N . GLN A 1 198 ? 7.738 -7.713 1.298 1.00 93.00 198 GLN A N 1
ATOM 1548 C CA . GLN A 1 198 ? 6.942 -8.435 0.296 1.00 93.00 198 GLN A CA 1
ATOM 1549 C C . GLN A 1 198 ? 6.485 -7.608 -0.914 1.00 93.00 198 GLN A C 1
ATOM 1551 O O . GLN A 1 198 ? 6.179 -6.418 -0.822 1.00 93.00 198 GLN A O 1
ATOM 1556 N N . VAL A 1 199 ? 6.360 -8.285 -2.059 1.00 95.44 199 VAL A N 1
ATOM 1557 C CA . VAL A 1 199 ? 5.687 -7.757 -3.255 1.00 95.44 199 VAL A CA 1
ATOM 1558 C C . VAL A 1 199 ? 4.202 -8.065 -3.145 1.00 95.44 199 VAL A C 1
ATOM 1560 O O . VAL A 1 199 ? 3.817 -9.226 -3.048 1.00 95.44 199 VAL A O 1
ATOM 1563 N N . MET A 1 200 ? 3.370 -7.029 -3.185 1.00 94.75 200 MET A N 1
ATOM 1564 C CA . MET A 1 200 ? 1.928 -7.172 -3.002 1.00 94.75 200 MET A CA 1
ATOM 1565 C C . MET A 1 200 ? 1.177 -7.336 -4.324 1.00 94.75 200 MET A C 1
ATOM 1567 O O . MET A 1 200 ? 0.176 -8.047 -4.406 1.00 94.75 200 MET A O 1
ATOM 1571 N N . TRP A 1 201 ? 1.672 -6.682 -5.373 1.00 94.19 201 TRP A N 1
ATOM 1572 C CA . TRP A 1 201 ? 1.178 -6.821 -6.734 1.00 94.19 201 TRP A CA 1
ATOM 1573 C C . TRP A 1 201 ? 2.357 -6.772 -7.716 1.00 94.19 201 TRP A C 1
ATOM 1575 O O . TRP A 1 201 ? 3.078 -5.777 -7.745 1.00 94.19 201 TRP A O 1
ATOM 1585 N N . PRO A 1 202 ? 2.583 -7.821 -8.521 1.00 94.12 202 PRO A N 1
ATOM 1586 C CA . PRO A 1 202 ? 3.750 -7.891 -9.397 1.00 94.12 202 PRO A CA 1
ATOM 1587 C C . PRO A 1 202 ? 3.528 -7.314 -10.806 1.00 94.12 202 PRO A C 1
ATOM 1589 O O . PRO A 1 202 ? 4.423 -7.411 -11.644 1.00 94.12 202 PRO A O 1
ATOM 1592 N N . GLY A 1 203 ? 2.360 -6.736 -11.102 1.00 92.94 203 GLY A N 1
ATOM 1593 C CA . GLY A 1 203 ? 2.015 -6.355 -12.473 1.00 92.94 203 GLY A CA 1
ATOM 1594 C C . GLY A 1 203 ? 1.922 -7.583 -13.378 1.00 92.94 203 GLY A C 1
ATOM 1595 O O . GLY A 1 203 ? 1.448 -8.633 -12.953 1.00 92.94 203 GLY A O 1
ATOM 1596 N N . ARG A 1 204 ? 2.386 -7.450 -14.623 1.00 93.12 204 ARG A N 1
ATOM 1597 C CA . ARG A 1 204 ? 2.536 -8.555 -15.588 1.00 93.12 204 ARG A CA 1
ATOM 1598 C C . ARG A 1 204 ? 3.840 -9.346 -15.438 1.00 93.12 204 ARG A C 1
ATOM 1600 O O . ARG A 1 204 ? 4.070 -10.270 -16.217 1.00 93.12 204 ARG A O 1
ATOM 1607 N N . PHE A 1 205 ? 4.705 -8.964 -14.500 1.00 94.31 205 PHE A N 1
ATOM 1608 C CA . PHE A 1 205 ? 6.072 -9.461 -14.396 1.00 94.31 205 PHE A CA 1
ATOM 1609 C C . PHE A 1 205 ? 6.195 -10.658 -13.450 1.00 94.31 205 PHE A C 1
ATOM 1611 O O . PHE A 1 205 ? 5.532 -10.755 -12.416 1.00 94.31 205 PHE A O 1
ATOM 1618 N N . ASP A 1 206 ? 7.147 -11.545 -13.727 1.00 94.44 206 ASP A N 1
ATOM 1619 C CA . ASP A 1 206 ? 7.622 -12.474 -12.712 1.00 94.44 206 ASP A CA 1
ATOM 1620 C C . ASP A 1 206 ? 8.351 -11.707 -11.602 1.00 94.44 206 ASP A C 1
ATOM 1622 O O . ASP A 1 206 ? 9.478 -11.252 -11.794 1.00 94.44 206 ASP A O 1
ATOM 1626 N N . ALA A 1 207 ? 7.713 -11.584 -10.432 1.00 93.25 207 ALA A N 1
ATOM 1627 C CA . ALA A 1 207 ? 8.206 -10.792 -9.307 1.00 93.25 207 ALA A CA 1
ATOM 1628 C C . ALA A 1 207 ? 9.679 -11.081 -8.982 1.00 93.25 207 ALA A C 1
ATOM 1630 O O . ALA A 1 207 ? 10.463 -10.150 -8.813 1.00 93.25 207 ALA A O 1
ATOM 1631 N N . GLN A 1 208 ? 10.067 -12.360 -8.967 1.00 94.50 208 GLN A N 1
ATOM 1632 C CA . GLN A 1 208 ? 11.417 -12.799 -8.595 1.00 94.50 208 GLN A CA 1
ATOM 1633 C C . GLN A 1 208 ? 12.490 -12.403 -9.618 1.00 94.50 208 GLN A C 1
ATOM 1635 O O . GLN A 1 208 ? 13.673 -12.365 -9.293 1.00 94.50 208 GLN A O 1
ATOM 1640 N N . ALA A 1 209 ? 12.092 -12.087 -10.851 1.00 95.06 209 ALA A N 1
ATOM 1641 C CA . ALA A 1 209 ? 12.993 -11.615 -11.895 1.00 95.06 209 ALA A CA 1
ATOM 1642 C C . ALA A 1 209 ? 13.170 -10.084 -11.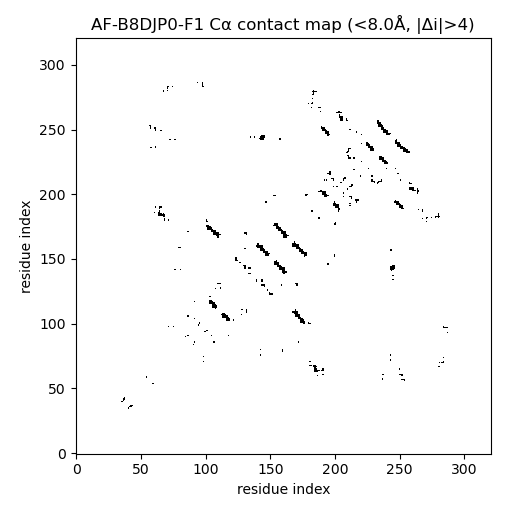887 1.00 95.06 209 ALA A C 1
ATOM 1644 O O . ALA A 1 209 ? 13.995 -9.558 -12.639 1.00 95.06 209 ALA A O 1
ATOM 1645 N N . THR A 1 210 ? 12.421 -9.358 -11.055 1.00 96.44 210 THR A N 1
ATOM 1646 C CA . THR A 1 210 ? 12.481 -7.891 -10.955 1.00 96.44 210 THR A CA 1
ATOM 1647 C C . THR A 1 210 ? 13.377 -7.447 -9.795 1.00 96.44 210 THR A C 1
ATOM 1649 O O . THR A 1 210 ? 13.488 -8.169 -8.800 1.00 96.44 210 THR A O 1
ATOM 1652 N N . PRO A 1 211 ? 14.001 -6.256 -9.861 1.00 96.69 211 PRO A N 1
ATOM 1653 C CA . PRO A 1 211 ? 14.739 -5.714 -8.719 1.00 96.69 211 PRO A CA 1
ATOM 1654 C C . PRO A 1 211 ? 13.832 -5.502 -7.498 1.00 96.69 211 PRO A C 1
ATOM 1656 O O . PRO A 1 211 ? 14.286 -5.680 -6.370 1.00 96.69 211 PRO A O 1
ATOM 1659 N N . ILE A 1 212 ? 12.536 -5.245 -7.725 1.00 97.00 212 ILE A N 1
ATOM 1660 C CA . ILE A 1 212 ? 11.533 -4.944 -6.695 1.00 97.00 212 ILE A CA 1
ATOM 1661 C C . ILE A 1 212 ? 11.419 -6.036 -5.626 1.00 97.00 212 ILE A C 1
ATOM 1663 O O . ILE A 1 212 ? 11.256 -5.716 -4.451 1.00 97.00 212 ILE A O 1
ATOM 1667 N N . ALA A 1 213 ? 11.526 -7.314 -6.000 1.00 94.38 213 ALA A N 1
ATOM 1668 C CA . ALA A 1 213 ? 11.445 -8.416 -5.037 1.00 94.38 213 ALA A CA 1
ATOM 1669 C C . ALA A 1 213 ? 12.701 -8.560 -4.161 1.00 94.38 213 ALA A C 1
ATOM 1671 O O . ALA A 1 213 ? 12.622 -9.108 -3.066 1.00 94.38 213 ALA A O 1
ATOM 1672 N N . SER A 1 214 ? 13.852 -8.083 -4.641 1.00 92.88 214 SER A N 1
ATOM 1673 C CA . SER A 1 214 ? 15.147 -8.214 -3.958 1.00 92.88 214 SER A CA 1
ATOM 1674 C C . SER A 1 214 ? 15.543 -6.989 -3.128 1.00 92.88 214 SER A C 1
ATOM 1676 O O . SER A 1 214 ? 16.470 -7.065 -2.322 1.00 92.88 214 SER A O 1
ATOM 1678 N N . THR A 1 215 ? 14.866 -5.857 -3.325 1.00 96.62 215 THR A N 1
ATOM 1679 C CA . THR A 1 215 ? 15.152 -4.611 -2.612 1.00 96.62 215 THR A CA 1
ATOM 1680 C C . THR A 1 215 ? 14.692 -4.685 -1.155 1.00 96.62 215 THR A C 1
ATOM 1682 O O . THR A 1 215 ? 13.541 -5.004 -0.861 1.00 96.62 215 THR A O 1
ATOM 1685 N N . ASP A 1 216 ? 15.578 -4.310 -0.228 1.00 96.50 216 ASP A N 1
ATOM 1686 C CA . ASP A 1 216 ? 15.208 -4.043 1.164 1.00 96.50 216 ASP A CA 1
ATOM 1687 C C . ASP A 1 216 ? 14.441 -2.716 1.252 1.00 96.50 216 ASP A C 1
ATOM 1689 O O . ASP A 1 216 ? 15.017 -1.636 1.424 1.00 96.50 216 ASP A O 1
ATOM 1693 N N . TRP A 1 217 ? 13.120 -2.807 1.108 1.00 96.31 217 TRP A N 1
ATOM 1694 C CA . TRP A 1 217 ? 12.242 -1.643 1.112 1.00 96.31 217 TRP A CA 1
ATOM 1695 C C . TRP A 1 217 ? 12.222 -0.899 2.443 1.00 96.31 217 TRP A C 1
ATOM 1697 O O . TRP A 1 217 ? 12.070 0.317 2.420 1.00 96.31 217 TRP A O 1
ATOM 1707 N N . ALA A 1 218 ? 12.437 -1.569 3.582 1.00 93.81 218 ALA A N 1
ATOM 1708 C CA . ALA A 1 218 ? 12.501 -0.888 4.877 1.00 93.81 218 ALA A CA 1
ATOM 1709 C C . ALA A 1 218 ? 13.675 0.103 4.921 1.00 93.81 218 ALA A C 1
ATOM 1711 O O . ALA A 1 218 ? 13.543 1.214 5.432 1.00 93.81 218 ALA A O 1
ATOM 1712 N N . ASN A 1 219 ? 14.812 -0.286 4.343 1.00 95.31 219 ASN A N 1
ATOM 1713 C CA . ASN A 1 219 ? 15.995 0.559 4.243 1.00 95.31 219 ASN A CA 1
ATOM 1714 C C . ASN A 1 219 ? 15.872 1.599 3.118 1.00 95.31 219 ASN A C 1
ATOM 1716 O O . ASN A 1 219 ? 16.184 2.767 3.345 1.00 95.31 219 ASN A O 1
ATOM 1720 N N . ALA A 1 220 ? 15.395 1.212 1.931 1.00 95.88 220 ALA A N 1
ATOM 1721 C CA . ALA A 1 220 ? 15.287 2.111 0.777 1.00 95.88 220 ALA A CA 1
ATOM 1722 C C . ALA A 1 220 ? 14.386 3.325 1.071 1.00 95.88 220 ALA A C 1
ATOM 1724 O O . ALA A 1 220 ? 14.834 4.465 0.962 1.00 95.88 220 ALA A O 1
ATOM 1725 N N . VAL A 1 221 ? 13.162 3.090 1.558 1.00 95.38 221 VAL A N 1
ATOM 1726 C CA . VAL A 1 221 ? 12.195 4.173 1.832 1.00 95.38 221 VAL A CA 1
ATOM 1727 C C . VAL A 1 221 ? 12.566 5.035 3.043 1.00 95.38 221 VAL A C 1
ATOM 1729 O O . VAL A 1 221 ? 11.998 6.102 3.248 1.00 95.38 221 VAL A O 1
ATOM 1732 N N . SER A 1 222 ? 13.518 4.581 3.867 1.00 93.00 222 SER A N 1
ATOM 1733 C CA . SER A 1 222 ? 14.049 5.377 4.979 1.00 93.00 222 SER A CA 1
ATOM 1734 C C . SER A 1 222 ? 15.030 6.462 4.528 1.00 93.00 222 SER A C 1
ATOM 1736 O O . SER A 1 222 ? 15.296 7.392 5.289 1.00 93.00 222 SER A O 1
ATOM 1738 N N . LYS A 1 223 ? 15.578 6.330 3.314 1.00 94.00 223 LYS A N 1
ATOM 1739 C CA . LYS A 1 223 ? 16.572 7.242 2.739 1.00 94.00 223 LYS A CA 1
ATOM 1740 C C . LYS A 1 223 ? 15.930 8.195 1.749 1.00 94.00 223 LYS A C 1
ATOM 1742 O O . LYS A 1 223 ? 16.168 9.394 1.831 1.00 94.00 223 LYS A O 1
ATOM 1747 N N . ASP A 1 224 ? 15.085 7.651 0.880 1.00 94.56 224 ASP A N 1
ATOM 1748 C CA . ASP A 1 224 ? 14.499 8.374 -0.238 1.00 94.56 224 ASP A CA 1
ATOM 1749 C C . ASP A 1 224 ? 13.000 8.076 -0.362 1.00 94.56 224 ASP A C 1
ATOM 1751 O O . ASP A 1 224 ? 12.507 7.038 0.084 1.00 94.56 224 ASP A O 1
ATOM 1755 N N . VAL A 1 225 ? 12.261 8.995 -0.987 1.00 92.81 225 VAL A N 1
ATOM 1756 C CA . VAL A 1 225 ? 10.822 8.823 -1.273 1.00 92.81 225 VAL A CA 1
ATOM 1757 C C . VAL A 1 225 ? 10.547 8.437 -2.726 1.00 92.81 225 VAL A C 1
ATOM 1759 O O . VAL A 1 225 ? 9.419 8.109 -3.074 1.00 92.81 225 VAL A O 1
ATOM 1762 N N . TYR A 1 226 ? 11.573 8.454 -3.573 1.00 95.44 226 TYR A N 1
ATOM 1763 C CA . TYR A 1 226 ? 11.544 7.980 -4.951 1.00 95.44 226 TYR A CA 1
ATOM 1764 C C . TYR A 1 226 ? 12.962 7.627 -5.403 1.00 95.44 226 TYR A C 1
ATOM 1766 O O . TYR A 1 226 ? 13.940 8.033 -4.774 1.00 95.44 226 TYR A O 1
ATOM 1774 N N . GLY A 1 227 ? 13.082 6.904 -6.508 1.00 95.50 227 GLY A N 1
ATOM 1775 C CA . GLY A 1 227 ? 14.369 6.617 -7.130 1.00 95.50 227 GLY A CA 1
ATOM 1776 C C . GLY A 1 227 ? 14.273 5.475 -8.125 1.00 95.50 227 GLY A C 1
ATOM 1777 O O . GLY A 1 227 ? 13.179 5.079 -8.520 1.00 95.50 227 GLY A O 1
ATOM 1778 N N . SER A 1 228 ? 15.422 4.906 -8.476 1.00 96.56 228 SER A N 1
ATOM 1779 C CA . SER A 1 228 ? 15.495 3.726 -9.337 1.00 96.56 228 SER A CA 1
ATOM 1780 C C . SER A 1 228 ? 16.220 2.581 -8.639 1.00 96.56 228 SER A C 1
ATOM 1782 O O . SER A 1 228 ? 17.085 2.785 -7.785 1.00 96.56 228 SER A O 1
ATOM 1784 N N . VAL A 1 229 ? 15.830 1.353 -8.969 1.00 97.06 229 VAL A N 1
ATOM 1785 C CA . VAL A 1 229 ? 16.487 0.119 -8.523 1.00 97.06 229 VAL A CA 1
ATOM 1786 C C . VAL A 1 229 ? 16.700 -0.797 -9.715 1.00 97.06 229 VAL A C 1
ATOM 1788 O O . VAL A 1 229 ? 15.838 -0.911 -10.586 1.00 97.06 229 VAL A O 1
ATOM 1791 N N . SER A 1 230 ? 17.839 -1.482 -9.748 1.00 97.19 230 SER A N 1
ATOM 1792 C CA . SER A 1 230 ? 18.245 -2.293 -10.892 1.00 97.19 230 SER A CA 1
ATOM 1793 C C . SER A 1 230 ? 18.727 -3.682 -10.493 1.00 97.19 230 SER A C 1
ATOM 1795 O O . SER A 1 230 ? 19.167 -3.932 -9.369 1.00 97.19 230 SER A O 1
ATOM 1797 N N . ASN A 1 231 ? 18.602 -4.614 -11.433 1.00 95.50 231 ASN A N 1
ATOM 1798 C CA . ASN A 1 231 ? 19.199 -5.943 -11.380 1.00 95.50 231 ASN A CA 1
ATOM 1799 C C . ASN A 1 231 ? 19.734 -6.318 -12.776 1.00 95.50 231 ASN A C 1
ATOM 1801 O O . ASN A 1 231 ? 19.785 -5.487 -13.680 1.00 95.50 231 ASN A O 1
ATOM 1805 N N . ALA A 1 232 ? 20.125 -7.579 -12.978 1.00 95.00 232 ALA A N 1
ATOM 1806 C CA . ALA A 1 232 ? 20.656 -8.043 -14.262 1.00 95.00 232 ALA A CA 1
ATOM 1807 C C . ALA A 1 232 ? 19.665 -7.937 -15.445 1.00 95.00 232 ALA A C 1
ATOM 1809 O O . ALA A 1 232 ? 20.102 -7.915 -16.592 1.00 95.00 232 ALA A O 1
ATOM 1810 N N . ASN A 1 233 ? 18.355 -7.883 -15.182 1.00 94.50 233 ASN A N 1
ATOM 1811 C CA . ASN A 1 233 ? 17.313 -7.854 -16.213 1.00 94.50 233 ASN A CA 1
ATOM 1812 C C . ASN A 1 233 ? 16.916 -6.429 -16.624 1.00 94.50 233 ASN A C 1
ATOM 1814 O O . ASN A 1 233 ? 16.376 -6.237 -17.717 1.00 94.50 233 ASN A O 1
ATOM 1818 N N . GLY A 1 234 ? 17.174 -5.435 -15.770 1.00 95.62 234 GLY A N 1
ATOM 1819 C CA . GLY A 1 234 ? 16.826 -4.048 -16.046 1.00 95.62 234 GLY A CA 1
ATOM 1820 C C . GLY A 1 234 ? 16.670 -3.184 -14.803 1.00 95.62 234 GLY A C 1
ATOM 1821 O O . GLY A 1 234 ? 17.168 -3.505 -13.723 1.00 95.62 234 GLY A O 1
ATOM 1822 N N . GLU A 1 235 ? 15.940 -2.090 -14.978 1.00 96.94 235 GLU A N 1
ATOM 1823 C CA . GLU A 1 235 ? 15.739 -1.032 -13.997 1.00 96.94 235 GLU A CA 1
ATOM 1824 C C . GLU A 1 235 ? 14.254 -0.702 -13.835 1.00 96.94 235 GLU A C 1
ATOM 1826 O O . GLU A 1 235 ? 13.483 -0.706 -14.800 1.00 96.94 235 GLU A O 1
ATOM 1831 N N . PHE A 1 236 ? 13.861 -0.419 -12.597 1.00 97.50 236 PHE A N 1
ATOM 1832 C CA . PHE A 1 236 ? 12.547 0.085 -12.230 1.00 97.50 236 PHE A CA 1
ATOM 1833 C C . PHE A 1 236 ? 12.687 1.441 -11.554 1.00 97.50 236 PHE A C 1
ATOM 1835 O O . PHE A 1 236 ? 13.482 1.580 -10.625 1.00 97.50 236 PHE A O 1
ATOM 1842 N N . TYR A 1 237 ? 11.833 2.377 -11.952 1.00 97.50 237 TYR A N 1
ATOM 1843 C CA . TYR A 1 237 ? 11.612 3.625 -11.236 1.00 97.50 237 TYR A CA 1
ATOM 1844 C C . TYR A 1 237 ? 10.502 3.424 -10.202 1.00 97.50 237 TYR A C 1
ATOM 1846 O O . TYR A 1 237 ? 9.502 2.759 -10.491 1.00 97.50 237 TYR A O 1
ATOM 1854 N N . TRP A 1 238 ? 10.662 3.983 -9.006 1.00 97.56 238 TRP A N 1
ATOM 1855 C CA . TRP A 1 238 ? 9.738 3.812 -7.891 1.00 97.56 238 TRP A CA 1
ATOM 1856 C C . TRP A 1 238 ? 9.482 5.110 -7.125 1.00 97.56 238 TRP A C 1
ATOM 1858 O O . TRP A 1 238 ? 10.324 6.000 -7.065 1.00 97.56 238 TRP A O 1
ATOM 1868 N N . VAL A 1 239 ? 8.311 5.175 -6.492 1.00 97.06 239 VAL A N 1
ATOM 1869 C CA . VAL A 1 239 ? 7.887 6.211 -5.540 1.00 97.06 239 VAL A CA 1
ATOM 1870 C C . VAL A 1 239 ? 7.289 5.520 -4.319 1.00 97.06 239 VAL A C 1
ATOM 1872 O O . VAL A 1 239 ? 6.589 4.512 -4.449 1.00 97.06 239 VAL A O 1
ATOM 1875 N N . SER A 1 240 ? 7.545 6.056 -3.128 1.00 96.75 240 SER A N 1
ATOM 1876 C CA . SER A 1 240 ? 6.902 5.623 -1.894 1.00 96.75 240 SER A CA 1
ATOM 1877 C C . SER A 1 240 ? 5.767 6.563 -1.490 1.00 96.75 240 SER A C 1
ATOM 1879 O O . SER A 1 240 ? 5.842 7.787 -1.599 1.00 96.75 240 SER A O 1
ATOM 1881 N N . ARG A 1 241 ? 4.688 5.967 -0.989 1.00 94.31 241 ARG A N 1
ATOM 1882 C CA . ARG A 1 241 ? 3.551 6.650 -0.381 1.00 94.31 241 ARG A CA 1
ATOM 1883 C C . ARG A 1 241 ? 3.206 5.958 0.924 1.00 94.31 241 ARG A C 1
ATOM 1885 O O . ARG A 1 241 ? 2.946 4.760 0.956 1.00 94.31 241 ARG A O 1
ATOM 1892 N N . TYR A 1 242 ? 3.173 6.721 2.005 1.00 94.38 242 TYR A N 1
ATOM 1893 C CA . TYR A 1 242 ? 2.847 6.194 3.324 1.00 94.38 242 TYR A CA 1
ATOM 1894 C C . TYR A 1 242 ? 1.343 6.074 3.505 1.00 94.38 242 TYR A C 1
ATOM 1896 O O . TYR A 1 242 ? 0.623 7.011 3.182 1.00 94.38 242 TYR A O 1
ATOM 1904 N N . LEU A 1 243 ? 0.884 4.930 4.006 1.00 94.56 243 LEU A N 1
ATOM 1905 C CA . LEU A 1 243 ? -0.463 4.676 4.511 1.00 94.56 243 LEU A CA 1
ATOM 1906 C C . LEU A 1 243 ? -0.365 4.516 6.020 1.00 94.56 243 LEU A C 1
ATOM 1908 O O . LEU A 1 243 ? 0.069 3.472 6.498 1.00 94.56 243 LEU A O 1
ATOM 1912 N N . GLY A 1 244 ? -0.680 5.559 6.785 1.00 91.88 244 GLY A N 1
ATOM 1913 C CA . GLY A 1 244 ? -0.258 5.619 8.190 1.00 91.88 244 GLY A CA 1
ATOM 1914 C C . GLY A 1 244 ? 1.270 5.512 8.319 1.00 91.88 244 GLY A C 1
ATOM 1915 O O . GLY A 1 244 ? 2.001 6.315 7.741 1.00 91.88 244 GLY A O 1
ATOM 1916 N N . ASN A 1 245 ? 1.780 4.520 9.053 1.00 92.56 245 ASN A N 1
ATOM 1917 C CA . ASN A 1 245 ? 3.219 4.211 9.134 1.00 92.56 245 ASN A CA 1
ATOM 1918 C C . ASN A 1 245 ? 3.731 3.210 8.087 1.00 92.56 245 ASN A C 1
ATOM 1920 O O . ASN A 1 245 ? 4.936 2.968 8.033 1.00 92.56 245 ASN A O 1
ATOM 1924 N N . LEU A 1 246 ? 2.864 2.629 7.258 1.00 95.06 246 LEU A N 1
ATOM 1925 C CA . LEU A 1 246 ? 3.266 1.647 6.254 1.00 95.06 246 LEU A CA 1
ATOM 1926 C C . LEU A 1 246 ? 3.727 2.346 4.966 1.00 95.06 246 LEU A C 1
ATOM 1928 O O . LEU A 1 246 ? 2.895 2.964 4.299 1.00 95.06 246 LEU A O 1
ATOM 1932 N N . PRO A 1 247 ? 4.999 2.222 4.551 1.00 95.81 247 PRO A N 1
ATOM 1933 C CA . PRO A 1 247 ? 5.410 2.665 3.227 1.00 95.81 247 PRO A CA 1
ATOM 1934 C C . PRO A 1 247 ? 4.914 1.677 2.165 1.00 95.81 247 PRO A C 1
ATOM 1936 O O . PRO A 1 247 ? 5.314 0.512 2.148 1.00 95.81 247 PRO A O 1
ATOM 1939 N N . LEU A 1 248 ? 4.063 2.159 1.264 1.00 97.19 248 LEU A N 1
ATOM 1940 C CA . LEU A 1 248 ? 3.706 1.473 0.027 1.00 97.19 248 LEU A CA 1
ATOM 1941 C C . LEU A 1 248 ? 4.616 1.9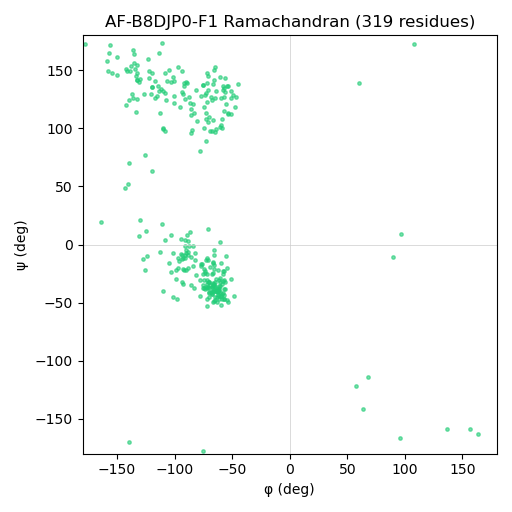74 -1.087 1.00 97.19 248 LEU A C 1
ATOM 1943 O O . LEU A 1 248 ? 4.778 3.178 -1.271 1.00 97.19 248 LEU A O 1
ATOM 1947 N N . VAL A 1 249 ? 5.202 1.052 -1.833 1.00 98.06 249 VAL A N 1
ATOM 1948 C CA . VAL A 1 249 ? 6.101 1.344 -2.945 1.00 98.06 249 VAL A CA 1
ATOM 1949 C C . VAL A 1 249 ? 5.378 1.036 -4.239 1.00 98.06 249 VAL A C 1
ATOM 1951 O O . VAL A 1 249 ? 4.925 -0.087 -4.441 1.00 98.06 249 VAL A O 1
ATOM 1954 N N . PHE A 1 250 ? 5.306 2.025 -5.117 1.00 97.81 250 PHE A N 1
ATOM 1955 C CA . PHE A 1 250 ? 4.765 1.910 -6.463 1.00 97.81 250 PHE A CA 1
ATOM 1956 C C . PHE A 1 250 ? 5.924 1.993 -7.440 1.00 97.81 250 PHE A C 1
ATOM 1958 O O . PHE A 1 250 ? 6.747 2.896 -7.321 1.00 97.81 250 PHE A O 1
ATOM 1965 N N . ALA A 1 251 ? 6.009 1.061 -8.383 1.00 97.75 251 ALA A N 1
ATOM 1966 C CA . ALA A 1 251 ? 7.128 0.999 -9.311 1.00 97.75 251 ALA A CA 1
ATOM 1967 C C . ALA A 1 251 ? 6.696 0.624 -10.727 1.00 97.75 251 ALA A C 1
ATOM 1969 O O . ALA A 1 251 ? 5.741 -0.128 -10.920 1.00 97.75 251 ALA A O 1
ATOM 1970 N N . VAL A 1 252 ? 7.427 1.130 -11.718 1.00 97.06 252 VAL A N 1
ATOM 1971 C CA . VAL A 1 252 ? 7.233 0.831 -13.143 1.00 97.06 252 VAL A CA 1
ATOM 1972 C C . VAL A 1 252 ? 8.581 0.549 -13.806 1.00 97.06 252 VAL A C 1
ATOM 1974 O O . VAL A 1 252 ? 9.597 1.097 -13.371 1.00 97.06 252 VAL A O 1
ATOM 1977 N N . PRO A 1 253 ? 8.629 -0.277 -14.865 1.00 96.00 253 PRO A N 1
ATOM 1978 C CA . PRO A 1 253 ? 9.873 -0.513 -15.581 1.00 96.00 253 PRO A CA 1
ATOM 1979 C C . PRO A 1 253 ? 10.369 0.784 -16.231 1.00 96.00 253 PRO A C 1
ATOM 1981 O O . PRO A 1 253 ? 9.622 1.498 -16.916 1.00 96.00 253 PRO A O 1
ATOM 1984 N N . GLU A 1 254 ? 11.647 1.070 -16.028 1.00 94.44 254 GLU A N 1
ATOM 1985 C CA . GLU A 1 254 ? 12.364 2.191 -16.629 1.00 94.44 254 GLU A CA 1
ATOM 1986 C C . GLU A 1 254 ? 13.157 1.719 -17.853 1.00 94.44 254 GLU A C 1
ATOM 1988 O O . GLU A 1 254 ? 13.010 2.291 -18.935 1.00 94.44 254 GLU 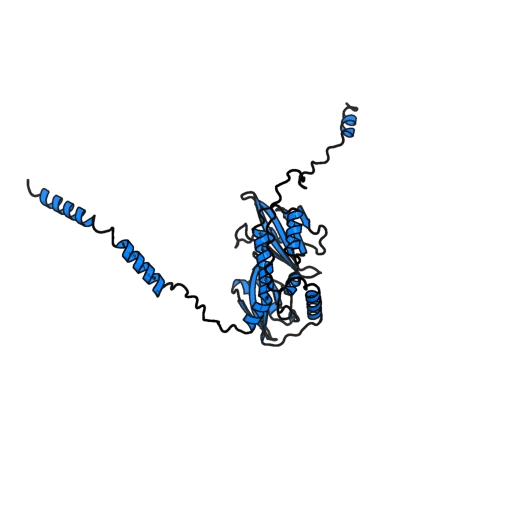A O 1
ATOM 1993 N N . ALA A 1 255 ? 13.894 0.610 -17.715 1.00 93.50 255 ALA A N 1
ATOM 1994 C CA . ALA A 1 255 ? 14.680 -0.006 -18.781 1.00 93.50 255 ALA A CA 1
ATOM 1995 C C . ALA A 1 255 ? 14.803 -1.533 -18.609 1.00 93.50 255 ALA A C 1
ATOM 1997 O O . ALA A 1 255 ? 14.634 -2.067 -17.515 1.00 93.50 255 ALA A O 1
ATOM 1998 N N . GLY A 1 256 ? 15.150 -2.238 -19.690 1.00 93.31 256 GLY A N 1
ATOM 1999 C CA . GLY A 1 256 ? 15.389 -3.687 -19.687 1.00 93.31 256 GLY A CA 1
ATOM 2000 C C . GLY A 1 256 ? 14.185 -4.531 -20.108 1.00 93.31 256 GLY A C 1
ATOM 2001 O O . GLY A 1 256 ? 13.231 -4.030 -20.703 1.00 93.31 256 GLY A O 1
ATOM 2002 N N . SER A 1 257 ? 14.261 -5.837 -19.852 1.00 92.50 257 SER A N 1
ATOM 2003 C CA . SER A 1 257 ? 13.237 -6.810 -20.244 1.00 92.50 257 SER A CA 1
ATOM 2004 C C . SER A 1 257 ? 13.028 -7.819 -19.128 1.00 92.50 257 SER A C 1
ATOM 2006 O O . SER A 1 257 ? 13.959 -8.508 -18.717 1.00 92.50 257 SER A O 1
ATOM 2008 N N . PHE A 1 258 ? 11.784 -7.947 -18.679 1.00 94.50 258 PHE A N 1
ATOM 2009 C CA . PHE A 1 258 ? 11.421 -8.806 -17.560 1.00 94.50 258 PHE A CA 1
ATOM 2010 C C . PHE A 1 258 ? 10.530 -9.949 -18.049 1.00 94.50 258 PHE A C 1
ATOM 2012 O O . PHE A 1 258 ? 9.622 -9.700 -18.846 1.00 94.50 258 PHE A O 1
ATOM 2019 N N . PRO A 1 259 ? 10.764 -11.194 -17.599 1.00 93.88 259 PRO A N 1
ATOM 2020 C CA . PRO A 1 259 ? 9.846 -12.294 -17.858 1.00 93.88 259 PRO A CA 1
ATOM 2021 C C . PRO A 1 259 ? 8.432 -11.944 -17.391 1.00 93.88 259 PRO A C 1
ATOM 2023 O O . PRO A 1 259 ? 8.255 -11.407 -16.298 1.00 93.88 259 PRO A O 1
ATOM 2026 N N . GLU A 1 260 ? 7.434 -12.268 -18.208 1.00 93.25 260 GLU A N 1
ATOM 2027 C CA . GLU A 1 260 ? 6.025 -12.029 -17.896 1.00 93.25 260 GLU A CA 1
ATOM 2028 C C . GLU A 1 260 ? 5.309 -13.323 -17.508 1.00 93.25 260 GLU A C 1
ATOM 2030 O O . GLU A 1 260 ? 5.643 -14.404 -18.002 1.00 93.25 260 GLU A O 1
ATOM 2035 N N . LYS A 1 261 ? 4.286 -13.215 -16.654 1.00 88.88 261 LYS A N 1
ATOM 2036 C CA . LYS A 1 261 ? 3.461 -14.351 -16.228 1.00 88.88 261 LYS A CA 1
ATOM 2037 C C . LYS A 1 261 ? 2.023 -14.218 -16.754 1.00 88.88 261 LYS A C 1
ATOM 2039 O O . LYS A 1 261 ? 1.278 -13.347 -16.302 1.00 88.88 261 LYS A O 1
ATOM 2044 N N . PRO A 1 262 ? 1.578 -15.107 -17.670 1.00 80.44 262 PRO A N 1
ATOM 2045 C CA . PRO A 1 262 ? 0.245 -15.032 -18.282 1.00 80.44 262 PRO A CA 1
ATOM 2046 C C . PRO A 1 262 ? -0.919 -15.047 -17.281 1.00 80.44 262 PRO A C 1
ATOM 2048 O O . PRO A 1 262 ? -1.960 -14.440 -17.527 1.00 80.44 262 PRO A O 1
ATOM 2051 N N . GLU A 1 263 ? -0.743 -15.717 -16.142 1.00 82.69 263 GLU A N 1
ATOM 2052 C CA . GLU A 1 263 ? -1.724 -15.778 -15.052 1.00 82.69 263 GLU A CA 1
ATOM 2053 C C . GLU A 1 263 ? -2.039 -14.398 -14.451 1.00 82.69 263 GLU A C 1
ATOM 2055 O O . GLU A 1 263 ? -3.193 -14.102 -14.151 1.00 82.69 263 GLU A O 1
ATOM 2060 N N . GLN A 1 264 ? -1.053 -13.501 -14.368 1.00 80.06 264 GLN A N 1
ATOM 2061 C CA . GLN A 1 264 ? -1.248 -12.148 -13.841 1.00 80.06 264 GLN A CA 1
ATOM 2062 C C . GLN A 1 264 ? -2.052 -11.276 -14.813 1.00 80.06 264 GLN A C 1
ATOM 2064 O O . GLN A 1 264 ? -2.933 -10.517 -14.409 1.00 80.06 264 GLN A O 1
ATOM 2069 N N . LEU A 1 265 ? -1.821 -11.445 -16.117 1.00 74.56 265 LEU A N 1
ATOM 2070 C CA . LEU A 1 265 ? -2.612 -10.793 -17.161 1.00 74.56 265 LEU A CA 1
ATOM 2071 C C . LEU A 1 265 ? -4.070 -11.281 -17.164 1.00 74.56 265 LEU A C 1
ATOM 2073 O O . LEU A 1 265 ? -4.977 -10.512 -17.487 1.00 74.56 265 LEU A O 1
ATOM 2077 N N . ALA A 1 266 ? -4.316 -12.542 -16.796 1.00 77.12 266 ALA A N 1
ATOM 2078 C CA . ALA A 1 266 ? -5.669 -13.070 -16.639 1.00 77.12 266 ALA A CA 1
ATOM 2079 C C . ALA A 1 266 ? -6.398 -12.427 -15.445 1.00 77.12 266 ALA A C 1
ATOM 2081 O O . ALA A 1 266 ? -7.552 -12.019 -15.597 1.00 77.12 266 ALA A O 1
ATOM 2082 N N . ILE A 1 267 ? -5.710 -12.247 -14.308 1.00 74.38 267 ILE A N 1
ATOM 2083 C CA . ILE A 1 267 ? -6.243 -11.531 -13.135 1.00 74.38 267 ILE A CA 1
ATOM 2084 C C . ILE A 1 267 ? -6.663 -10.108 -13.518 1.00 74.38 267 ILE A C 1
ATOM 2086 O O . ILE A 1 267 ? -7.754 -9.677 -13.161 1.00 74.38 267 ILE A O 1
ATOM 2090 N N . LEU A 1 268 ? -5.853 -9.396 -14.305 1.00 72.19 268 LEU A N 1
ATOM 2091 C CA . LEU A 1 268 ? -6.177 -8.039 -14.756 1.00 72.19 268 LEU A CA 1
ATOM 2092 C C . LEU A 1 268 ? -7.414 -7.974 -15.650 1.00 72.19 268 LEU A C 1
ATOM 2094 O O . LEU A 1 268 ? -8.231 -7.068 -15.504 1.00 72.19 268 LEU A O 1
ATOM 2098 N N . LYS A 1 269 ? -7.586 -8.944 -16.554 1.00 71.25 269 LYS A N 1
ATOM 2099 C CA . LYS A 1 269 ? -8.790 -9.033 -17.395 1.00 71.25 269 LYS A CA 1
ATOM 2100 C C . LYS A 1 269 ? -10.041 -9.270 -16.552 1.00 71.25 269 LYS A C 1
ATOM 2102 O O . LYS A 1 269 ? -11.079 -8.672 -16.822 1.00 71.25 269 LYS A O 1
ATOM 2107 N N . GLN A 1 270 ? -9.936 -10.107 -15.521 1.00 68.38 270 GLN A N 1
ATOM 2108 C CA . GLN A 1 270 ? -11.033 -10.351 -14.590 1.00 68.38 270 GLN A CA 1
ATOM 2109 C C . GLN A 1 270 ? -11.313 -9.128 -13.705 1.00 68.38 270 GLN A C 1
ATOM 2111 O O . GLN A 1 270 ? -12.472 -8.768 -13.522 1.00 68.38 270 GLN A O 1
ATOM 2116 N N . ALA A 1 271 ? -10.275 -8.444 -13.218 1.00 63.38 271 ALA A N 1
ATOM 2117 C CA . ALA A 1 271 ? -10.402 -7.214 -12.440 1.00 63.38 271 ALA A CA 1
ATOM 2118 C C . ALA A 1 271 ? -11.051 -6.085 -13.255 1.00 63.38 271 ALA A C 1
ATOM 2120 O O . ALA A 1 271 ? -11.928 -5.400 -12.744 1.00 63.38 271 ALA A O 1
ATOM 2121 N N . ALA A 1 272 ? -10.702 -5.935 -14.536 1.00 60.41 272 ALA A N 1
ATOM 2122 C CA . ALA A 1 272 ? -11.350 -4.980 -15.436 1.00 60.41 272 ALA A CA 1
ATOM 2123 C C . ALA A 1 272 ? -12.833 -5.319 -15.686 1.00 60.41 272 ALA A C 1
ATOM 2125 O O . ALA A 1 272 ? -13.662 -4.418 -15.776 1.00 60.41 272 ALA A O 1
ATOM 2126 N N . ALA A 1 273 ? -13.182 -6.609 -15.754 1.00 55.59 273 ALA A N 1
ATOM 2127 C CA . ALA A 1 273 ? -14.568 -7.057 -15.896 1.00 55.59 273 ALA A CA 1
ATOM 2128 C C . ALA A 1 273 ? -15.405 -6.839 -14.619 1.00 55.59 273 ALA A C 1
ATOM 2130 O O . ALA A 1 273 ? -16.600 -6.574 -14.712 1.00 55.59 273 ALA A O 1
ATOM 2131 N N . LEU A 1 274 ? -14.784 -6.928 -13.438 1.00 49.25 274 LEU A N 1
ATOM 2132 C CA . LEU A 1 274 ? -15.412 -6.630 -12.143 1.00 49.25 274 LEU A CA 1
ATOM 2133 C C . LEU A 1 274 ? -15.438 -5.121 -11.835 1.00 49.25 274 LEU A C 1
ATOM 2135 O O . LEU A 1 274 ? -16.306 -4.651 -11.107 1.00 49.25 274 LEU A O 1
ATOM 2139 N N . GLY A 1 275 ? -14.494 -4.365 -12.397 1.00 49.88 275 GLY A N 1
ATOM 2140 C CA . GLY A 1 275 ? -14.246 -2.949 -12.139 1.00 49.88 275 GLY A CA 1
ATOM 2141 C C . GLY A 1 275 ? -15.058 -1.962 -12.979 1.00 49.88 275 GLY A C 1
ATOM 2142 O O . GLY A 1 275 ? -14.775 -0.770 -12.930 1.00 49.88 275 GLY A O 1
ATOM 2143 N N . SER A 1 276 ? -16.075 -2.401 -13.728 1.00 42.00 276 SER A N 1
ATOM 2144 C CA . SER A 1 276 ? -16.836 -1.524 -14.637 1.00 42.00 276 SER A CA 1
ATOM 2145 C C . SER A 1 276 ? -17.758 -0.502 -13.947 1.00 42.00 276 SER A C 1
ATOM 2147 O O . SER A 1 276 ? -18.631 0.057 -14.607 1.00 42.00 276 SER A O 1
ATOM 2149 N N . ALA A 1 277 ? -17.626 -0.286 -12.636 1.00 43.53 277 ALA A N 1
ATOM 2150 C CA . ALA A 1 277 ? -18.490 0.619 -11.882 1.00 43.53 277 ALA A CA 1
ATOM 2151 C C . ALA A 1 277 ? -17.879 2.004 -11.632 1.00 43.53 277 ALA A C 1
ATOM 2153 O O . ALA A 1 277 ? -18.647 2.931 -11.417 1.00 43.53 277 ALA A O 1
ATOM 2154 N N . ASN A 1 278 ? -16.550 2.175 -11.677 1.00 47.94 278 ASN A N 1
ATOM 2155 C CA . ASN A 1 278 ? -15.922 3.450 -11.312 1.00 47.94 278 ASN A CA 1
ATOM 2156 C C . ASN A 1 278 ? -14.808 3.826 -12.292 1.00 47.94 278 ASN A C 1
ATOM 2158 O O . ASN A 1 278 ? -13.918 3.023 -12.572 1.00 47.94 278 ASN A O 1
ATOM 2162 N N . THR A 1 279 ? -14.847 5.053 -12.813 1.00 51.53 279 THR A N 1
ATOM 2163 C CA . THR A 1 279 ? -13.772 5.577 -13.661 1.00 51.53 279 THR A CA 1
ATOM 2164 C C . THR A 1 279 ? -12.515 5.881 -12.817 1.00 51.53 279 THR A C 1
ATOM 2166 O O . THR A 1 279 ? -12.647 6.286 -11.661 1.00 51.53 279 THR A O 1
ATOM 2169 N N . PRO A 1 280 ? -11.285 5.727 -13.362 1.00 52.28 280 PRO A N 1
ATOM 2170 C CA . PRO A 1 280 ? -10.021 5.834 -12.608 1.00 52.28 280 PRO A CA 1
ATOM 2171 C C . PRO A 1 280 ? -9.818 7.136 -11.817 1.00 52.28 280 PRO A C 1
ATOM 2173 O O . PRO A 1 280 ? -9.020 7.171 -10.886 1.00 52.28 280 PRO A O 1
ATOM 2176 N N . ASN A 1 281 ? -10.545 8.197 -12.180 1.00 50.06 281 ASN A N 1
ATOM 2177 C CA . ASN A 1 281 ? -10.399 9.543 -11.628 1.00 50.06 281 ASN A CA 1
ATOM 2178 C C . ASN A 1 281 ? -11.703 10.110 -11.053 1.00 50.06 281 ASN A C 1
ATOM 2180 O O . ASN A 1 281 ? -11.773 11.311 -10.783 1.00 50.06 281 ASN A O 1
ATOM 2184 N N . GLU A 1 282 ? -12.749 9.297 -10.890 1.00 52.56 282 GLU A N 1
ATOM 2185 C CA . GLU A 1 282 ? -13.952 9.790 -10.233 1.00 52.56 282 GLU A CA 1
ATOM 2186 C C . GLU A 1 282 ? -13.654 10.056 -8.751 1.00 52.56 282 GLU A C 1
ATOM 2188 O O . GLU A 1 282 ? -13.120 9.182 -8.055 1.00 52.56 282 GLU A O 1
ATOM 2193 N N . PRO A 1 283 ? -13.957 11.266 -8.245 1.00 51.19 283 PRO A N 1
ATOM 2194 C CA . PRO A 1 283 ? -13.828 11.532 -6.827 1.00 51.19 283 PRO A CA 1
ATOM 2195 C C . PRO A 1 283 ? -14.712 10.539 -6.078 1.00 51.19 283 PRO A C 1
ATOM 2197 O O . PRO A 1 283 ? -15.880 10.352 -6.425 1.00 51.19 283 PRO A O 1
ATOM 2200 N N . VAL A 1 284 ? -14.161 9.912 -5.035 1.00 57.94 284 VAL A N 1
ATOM 2201 C CA . VAL A 1 284 ? -14.963 9.111 -4.106 1.00 57.94 284 VAL A CA 1
ATOM 2202 C C . VAL A 1 284 ? -16.095 10.004 -3.626 1.00 57.94 284 VAL A C 1
ATOM 2204 O O . VAL A 1 284 ? -15.833 11.003 -2.952 1.00 57.94 284 VAL A O 1
ATOM 2207 N N . THR A 1 285 ? -17.328 9.669 -4.014 1.00 51.34 285 THR A N 1
ATOM 2208 C CA . THR A 1 285 ? -18.491 10.497 -3.699 1.00 51.34 285 THR A CA 1
ATOM 2209 C C . THR A 1 285 ? -18.551 10.644 -2.187 1.00 51.34 285 THR A C 1
ATOM 2211 O O . THR A 1 285 ? -18.686 9.663 -1.451 1.00 51.34 285 THR A O 1
ATOM 2214 N N . GLU A 1 286 ? -18.379 11.874 -1.712 1.00 45.59 286 GLU A N 1
ATOM 2215 C CA . GLU A 1 286 ? -18.565 12.194 -0.311 1.00 45.59 286 GLU A CA 1
ATOM 2216 C C . GLU A 1 286 ? -20.059 12.063 -0.037 1.00 45.59 286 GLU A C 1
ATOM 2218 O O . GLU A 1 286 ? -20.856 12.937 -0.376 1.00 45.59 286 GLU A O 1
ATOM 2223 N N . ILE A 1 287 ? -20.455 10.912 0.506 1.00 45.31 287 ILE A N 1
ATOM 2224 C CA . ILE A 1 287 ? -21.796 10.743 1.044 1.00 45.31 287 ILE A CA 1
ATOM 2225 C C . ILE A 1 287 ? -21.857 11.703 2.229 1.00 45.31 287 ILE A C 1
ATOM 2227 O O . ILE A 1 287 ? -21.350 11.381 3.307 1.00 45.31 287 ILE A O 1
ATOM 2231 N N . GLN A 1 288 ? -22.414 12.898 2.003 1.00 35.66 288 GLN A N 1
ATOM 2232 C CA . GLN A 1 288 ? -22.765 13.810 3.083 1.00 35.66 288 GLN A CA 1
ATOM 2233 C C . GLN A 1 288 ? -23.550 12.988 4.101 1.00 35.66 288 GLN A C 1
ATOM 2235 O O . GLN A 1 288 ? -24.480 12.279 3.695 1.00 35.66 288 GLN A O 1
ATOM 2240 N N . PRO A 1 289 ? -23.188 13.019 5.393 1.00 36.22 289 PRO A N 1
ATOM 2241 C CA . PRO A 1 289 ? -24.038 12.413 6.391 1.00 36.22 289 PRO A CA 1
ATOM 2242 C C . PRO A 1 289 ? -25.387 13.122 6.278 1.00 36.22 289 PRO A C 1
ATOM 2244 O O . PRO A 1 289 ? -25.521 14.296 6.619 1.00 36.22 289 PRO A O 1
ATOM 2247 N N . ALA A 1 290 ? -26.391 12.426 5.747 1.00 33.53 290 ALA A N 1
ATOM 2248 C CA . ALA A 1 290 ? -27.759 12.772 6.057 1.00 33.53 290 ALA A CA 1
ATOM 2249 C C . ALA A 1 290 ? -27.823 12.595 7.566 1.00 33.53 290 ALA A C 1
ATOM 2251 O O . ALA A 1 290 ? -27.793 11.458 8.012 1.00 33.53 290 ALA A O 1
ATOM 2252 N N . TYR A 1 291 ? -27.755 13.686 8.332 1.00 37.38 291 TYR A N 1
ATOM 2253 C CA . TYR A 1 291 ? -27.992 13.670 9.767 1.00 37.38 291 TYR A CA 1
ATOM 2254 C C . TYR A 1 291 ? -29.455 13.266 9.938 1.00 37.38 291 TYR A C 1
ATOM 2256 O O . TYR A 1 291 ? -30.323 14.116 9.724 1.00 37.38 291 TYR A O 1
ATOM 2264 N N . PRO A 1 292 ? -29.785 12.001 10.248 1.00 38.53 292 PRO A N 1
ATOM 2265 C CA . PRO A 1 292 ? -31.136 11.714 10.669 1.00 38.53 292 PRO A CA 1
ATOM 2266 C C . PRO A 1 292 ? -31.229 12.340 12.062 1.00 38.53 292 PRO A C 1
ATOM 2268 O O . PRO A 1 292 ? -30.304 12.194 12.870 1.00 38.53 292 PRO A O 1
ATOM 2271 N N . GLU A 1 293 ? -32.289 13.096 12.337 1.00 35.56 293 GLU A N 1
ATOM 2272 C CA . GLU A 1 293 ? -32.605 13.460 13.718 1.00 35.56 293 GLU A CA 1
ATOM 2273 C C . GLU A 1 293 ? -32.510 12.184 14.563 1.00 35.56 293 GLU A C 1
ATOM 2275 O O . GLU A 1 293 ? -33.027 11.138 14.168 1.00 35.56 293 GLU A O 1
ATOM 2280 N N . LEU A 1 294 ? -31.733 12.242 15.646 1.00 36.25 294 LEU A N 1
ATOM 2281 C CA . LEU A 1 294 ? -31.504 11.111 16.535 1.00 36.25 294 LEU A CA 1
ATOM 2282 C C . LEU A 1 294 ? -32.860 10.649 17.074 1.00 36.25 294 LEU A C 1
ATOM 2284 O O . LEU A 1 294 ? -33.397 11.255 17.997 1.00 36.25 294 LEU A O 1
ATOM 2288 N N . ASP A 1 295 ? -33.416 9.589 16.496 1.00 36.84 295 ASP A N 1
ATOM 2289 C CA . ASP A 1 295 ? -34.491 8.854 17.137 1.00 36.84 295 ASP A CA 1
ATOM 2290 C C . ASP A 1 295 ? -33.846 8.042 18.264 1.00 36.84 295 ASP A C 1
ATOM 2292 O O . ASP A 1 295 ? -33.204 7.013 18.041 1.00 36.84 295 ASP A O 1
ATOM 2296 N N . GLU A 1 296 ? -33.955 8.557 19.490 1.00 41.56 296 GLU A N 1
ATOM 2297 C CA . GLU A 1 296 ? -33.448 7.933 20.719 1.00 41.56 296 GLU A CA 1
ATOM 2298 C C . GLU A 1 296 ? -34.088 6.554 21.007 1.00 41.56 296 GLU A C 1
ATOM 2300 O O . GLU A 1 296 ? -33.782 5.933 22.027 1.00 41.56 296 GLU A O 1
ATOM 2305 N N . SER A 1 297 ? -34.968 6.052 20.131 1.00 39.28 297 SER A N 1
ATOM 2306 C CA . SER A 1 297 ? -35.668 4.777 20.287 1.00 39.28 297 SER A CA 1
ATOM 2307 C C . SER A 1 297 ? -34.995 3.560 19.629 1.00 39.28 297 SER A C 1
ATOM 2309 O O . SER A 1 297 ? -35.362 2.430 19.967 1.00 39.28 297 SER A O 1
ATOM 2311 N N . GLU A 1 298 ? -33.974 3.720 18.773 1.00 39.38 298 GLU A N 1
ATOM 2312 C CA . GLU A 1 298 ? -33.241 2.565 18.224 1.00 39.38 298 GLU A CA 1
ATOM 2313 C C . GLU A 1 298 ? -32.105 2.119 19.159 1.00 39.38 298 GLU A C 1
ATOM 2315 O O . GLU A 1 298 ? -30.995 2.652 19.189 1.00 39.38 298 GLU A O 1
ATOM 2320 N N . GLY A 1 299 ? -32.437 1.118 19.976 1.00 40.06 299 GLY A N 1
ATOM 2321 C CA . GLY A 1 299 ? -31.599 0.554 21.024 1.00 40.06 299 GLY A CA 1
ATOM 2322 C C . GLY A 1 299 ? -30.184 0.164 20.586 1.00 40.06 299 GLY A C 1
ATOM 2323 O O . GLY A 1 299 ? -29.953 -0.564 19.622 1.00 40.06 299 GLY A O 1
ATOM 2324 N N . SER A 1 300 ? -29.228 0.604 21.399 1.00 40.03 300 SER A N 1
ATOM 2325 C CA . SER A 1 300 ? -27.820 0.228 21.358 1.00 40.03 300 SER A CA 1
ATOM 2326 C C . SER A 1 300 ? -27.623 -1.291 21.472 1.00 40.03 300 SER A C 1
ATOM 2328 O O . SER A 1 300 ? -28.097 -1.939 22.407 1.00 40.03 300 SER A O 1
ATOM 2330 N N . ILE A 1 301 ? -26.807 -1.861 20.583 1.00 41.22 301 ILE A N 1
ATOM 2331 C CA . ILE A 1 301 ? -26.298 -3.244 20.680 1.00 41.22 301 ILE A CA 1
ATOM 2332 C C . ILE A 1 301 ? -25.355 -3.474 21.879 1.00 41.22 301 ILE A C 1
ATOM 2334 O O . ILE A 1 301 ? -24.986 -4.611 22.157 1.00 41.22 301 ILE A O 1
ATOM 2338 N N . LEU A 1 302 ? -25.016 -2.424 22.638 1.00 39.72 302 LEU A N 1
ATOM 2339 C CA . LEU A 1 302 ? -24.305 -2.513 23.923 1.00 39.72 302 LEU A CA 1
ATOM 2340 C C . LEU A 1 302 ? -25.216 -2.327 25.142 1.00 39.72 302 LEU A C 1
ATOM 2342 O O . LEU A 1 302 ? -24.738 -2.287 26.271 1.00 39.72 302 LEU A O 1
ATOM 2346 N N . THR A 1 303 ? -26.528 -2.276 24.933 1.00 40.94 303 THR A N 1
ATOM 2347 C CA . THR A 1 303 ? -27.526 -2.427 25.993 1.00 40.94 303 THR A CA 1
ATOM 2348 C C . THR A 1 303 ? -28.409 -3.630 25.696 1.00 40.94 303 THR A C 1
ATOM 2350 O O . THR A 1 303 ? -29.618 -3.508 25.534 1.00 40.94 303 THR A O 1
ATOM 2353 N N . LYS A 1 304 ? -27.823 -4.829 25.662 1.00 36.19 304 LYS A N 1
ATOM 2354 C CA . LYS A 1 304 ? -28.556 -5.973 26.209 1.00 36.19 304 LYS A CA 1
ATOM 2355 C C . LYS A 1 304 ? -28.253 -5.987 27.706 1.00 36.19 304 LYS A C 1
ATOM 2357 O O . LYS A 1 304 ? -27.095 -6.218 28.057 1.00 36.19 304 LYS A O 1
ATOM 2362 N N . PRO A 1 305 ? -29.222 -5.706 28.598 1.00 35.22 305 PRO A N 1
ATOM 2363 C CA . PRO A 1 305 ? -29.023 -6.062 29.993 1.00 35.22 305 PRO A CA 1
ATOM 2364 C C . PRO A 1 305 ? -28.724 -7.564 30.040 1.00 35.22 305 PRO A C 1
ATOM 2366 O O . PRO A 1 305 ? -29.268 -8.334 29.240 1.00 35.22 305 PRO A O 1
ATOM 2369 N N . ALA A 1 306 ? -27.829 -7.973 30.942 1.00 34.09 306 ALA A N 1
ATOM 2370 C CA . ALA A 1 306 ? -27.628 -9.385 31.243 1.00 34.09 306 ALA A CA 1
ATOM 2371 C C . ALA A 1 306 ? -29.005 -10.057 31.397 1.00 34.09 306 ALA A C 1
ATOM 2373 O O . ALA A 1 306 ? -29.897 -9.422 31.973 1.00 34.09 306 ALA A O 1
ATOM 2374 N N . PRO A 1 307 ? -29.217 -11.278 30.868 1.00 36.09 307 PRO A N 1
ATOM 2375 C CA . PRO A 1 307 ? -30.497 -11.951 31.011 1.00 36.09 307 PRO A CA 1
ATOM 2376 C C . PRO A 1 307 ? -30.844 -11.985 32.498 1.00 36.09 307 PRO A C 1
ATOM 2378 O O . PRO A 1 307 ? -30.130 -12.589 33.299 1.00 36.09 307 PRO A O 1
ATOM 2381 N N . GLN A 1 308 ? -31.899 -11.261 32.874 1.00 39.44 308 GLN A N 1
ATOM 2382 C CA . GLN A 1 308 ? -32.440 -11.355 34.216 1.00 39.44 308 GLN A CA 1
ATOM 2383 C C . GLN A 1 308 ? -32.860 -12.809 34.401 1.00 39.44 308 GLN A C 1
ATOM 2385 O O . GLN A 1 308 ? -33.570 -13.367 33.560 1.00 39.44 308 GLN A O 1
ATOM 2390 N N . ALA A 1 309 ? -32.363 -13.435 35.466 1.00 35.25 309 ALA A N 1
ATOM 2391 C CA . ALA A 1 309 ? -32.843 -14.738 35.882 1.00 35.25 309 ALA A CA 1
ATOM 2392 C C . ALA A 1 309 ? -34.374 -14.668 35.967 1.00 35.25 309 ALA A C 1
ATOM 2394 O O . ALA A 1 309 ? -34.915 -13.769 36.610 1.00 35.25 309 ALA A O 1
ATOM 2395 N N . SER A 1 310 ? -35.058 -15.577 35.274 1.00 37.81 310 SER A N 1
ATOM 2396 C CA . SER A 1 310 ? -36.513 -15.686 35.324 1.00 37.81 310 SER A CA 1
ATOM 2397 C C . SER A 1 310 ? -36.971 -15.823 36.777 1.00 37.81 310 SER A C 1
ATOM 2399 O O . SER A 1 310 ? -36.404 -16.632 37.521 1.00 37.81 310 SER A O 1
ATOM 2401 N N . ASP A 1 311 ? -38.029 -15.103 37.150 1.00 44.03 311 ASP A N 1
ATOM 2402 C CA . ASP A 1 311 ? -38.633 -15.113 38.492 1.00 44.03 311 ASP A CA 1
ATOM 2403 C C . ASP A 1 311 ? -39.062 -16.512 38.994 1.00 44.03 311 ASP A C 1
ATOM 2405 O O . ASP A 1 311 ? -39.289 -16.697 40.188 1.00 44.03 311 ASP A O 1
ATOM 2409 N N . ASP A 1 312 ? -39.044 -17.539 38.140 1.00 45.88 312 ASP A N 1
ATOM 2410 C CA . ASP A 1 312 ? -39.224 -18.944 38.529 1.00 45.88 312 ASP A CA 1
ATOM 2411 C C . ASP A 1 312 ? -38.083 -19.529 39.389 1.00 45.88 312 ASP A C 1
ATOM 2413 O O . ASP A 1 312 ? -38.263 -20.578 40.015 1.00 45.88 312 ASP A O 1
ATOM 2417 N N . GLN A 1 313 ? -36.912 -18.881 39.466 1.00 42.31 313 GLN A N 1
ATOM 2418 C CA . GLN A 1 313 ? -35.825 -19.326 40.354 1.00 42.31 313 GLN A CA 1
ATOM 2419 C C . GLN A 1 313 ? -35.869 -18.701 41.755 1.00 42.31 313 GLN A C 1
ATOM 2421 O O . GLN A 1 313 ? -35.377 -19.327 42.692 1.00 42.31 313 GLN A O 1
ATOM 2426 N N . LYS A 1 314 ? -36.526 -17.549 41.947 1.00 39.34 314 LYS A N 1
ATOM 2427 C CA . LYS A 1 314 ? -36.677 -16.943 43.285 1.00 39.34 314 LYS A CA 1
ATOM 2428 C C . LYS A 1 314 ? -37.691 -17.677 44.162 1.00 39.34 314 LYS A C 1
ATOM 2430 O O . LYS A 1 314 ? -37.497 -17.766 45.369 1.00 39.34 314 LYS A O 1
ATOM 2435 N N . VAL A 1 315 ? -38.716 -18.287 43.565 1.00 44.12 315 VAL A N 1
ATOM 2436 C CA . VAL A 1 315 ? -39.733 -19.046 44.318 1.00 44.12 315 VAL A CA 1
ATOM 2437 C C . VAL A 1 315 ? -39.192 -20.391 44.833 1.00 44.12 315 VAL A C 1
ATOM 2439 O O . VAL A 1 31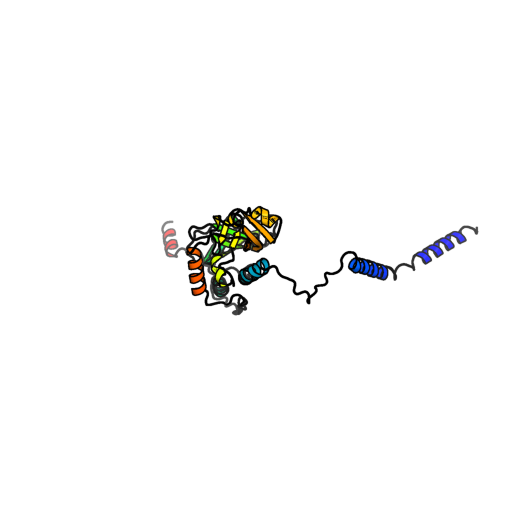5 ? -39.690 -20.923 45.822 1.00 44.12 315 VAL A O 1
ATOM 2442 N N . LYS A 1 316 ? -38.132 -20.943 44.223 1.00 43.66 316 LYS A N 1
ATOM 2443 C CA . LYS A 1 316 ? -37.526 -22.208 44.681 1.00 43.66 316 LYS A CA 1
ATOM 2444 C C . LYS A 1 316 ? -36.514 -22.048 45.816 1.00 43.66 316 LYS A C 1
ATOM 2446 O O . LYS A 1 316 ? -36.256 -23.031 46.505 1.00 43.66 316 LYS A O 1
ATOM 2451 N N . GLU A 1 317 ? -35.976 -20.851 46.041 1.00 43.62 317 GLU A N 1
ATOM 2452 C CA . GLU A 1 317 ? -34.982 -20.608 47.099 1.00 43.62 317 GLU A CA 1
ATOM 2453 C C . GLU A 1 317 ? -35.606 -20.152 48.433 1.00 43.62 317 GLU A C 1
ATOM 2455 O O . GLU A 1 317 ? -35.015 -20.374 49.487 1.00 43.62 317 GLU A O 1
ATOM 2460 N N . GLU A 1 318 ? -36.835 -19.619 48.425 1.00 43.28 318 GLU A N 1
ATOM 2461 C CA . GLU A 1 318 ? -37.606 -19.335 49.653 1.00 43.28 318 GLU A CA 1
ATOM 2462 C C . GLU A 1 318 ? -38.412 -20.538 50.178 1.00 43.28 318 GLU A C 1
ATOM 2464 O O . GLU A 1 318 ? -38.879 -20.512 51.310 1.00 43.28 318 GLU A O 1
ATOM 2469 N N . ALA A 1 319 ? -38.531 -21.627 49.411 1.00 47.00 319 ALA A N 1
ATOM 2470 C CA . ALA A 1 319 ? -39.193 -22.861 49.857 1.00 47.00 319 ALA A CA 1
ATOM 2471 C C . ALA A 1 319 ? -38.251 -23.852 50.579 1.00 47.00 319 ALA A C 1
ATOM 2473 O O . ALA A 1 319 ? -38.665 -24.961 50.918 1.00 47.00 319 ALA A O 1
ATOM 2474 N N . LEU A 1 320 ? -36.983 -23.481 50.790 1.00 47.72 320 LEU A N 1
ATOM 2475 C CA . LEU A 1 320 ? -35.954 -24.338 51.397 1.00 47.72 320 LEU A CA 1
ATOM 2476 C C . LEU A 1 320 ? -35.178 -23.659 52.542 1.00 47.72 320 LEU A C 1
ATOM 2478 O O . LEU A 1 320 ? -34.088 -24.110 52.901 1.00 47.72 320 LEU A O 1
ATOM 2482 N N . ARG A 1 321 ? -35.757 -22.616 53.148 1.00 44.78 321 ARG A N 1
ATOM 2483 C CA . ARG A 1 321 ? -35.345 -22.081 54.453 1.00 44.78 321 ARG A CA 1
ATOM 2484 C C . ARG A 1 321 ? -36.479 -22.154 55.462 1.00 44.78 321 ARG A C 1
ATOM 2486 O O . ARG A 1 321 ? -37.610 -21.784 55.091 1.00 44.78 321 ARG A O 1
#

Radius of gyration: 31.49 Å; Cα contacts (8 Å, |Δi|>4): 432; chains: 1; bounding box: 70×101×75 Å

Sequence (321 aa):
MQRVNKAACLLLALGVLLATGCKHEAKGYWKDTRRYYREYLNTPAKLDLEDKGEVAPAEARLAEGFAGIDIQLRALERALENSDRKPDTAWAKQMFQRFPWISGLAAVDNEGHVMAQQPEAPMKPLDFTPLLKEDAKQNMRALRSYVQETPMGPEVYVGVPVYSGTDFRGLVIAHFDIRALLPYSSRPADLMIAAPGQVMWPGRFDAQATPIASTDWANAVSKDVYGSVSNANGEFYWVSRYLGNLPLVFAVPEAGSFPEKPEQLAILKQAAALGSANTPNEPVTEIQPAYPELDESEGSILTKPAPQASDDQKVKEEALR

Nearest PDB structures (foldseek):
  8biy-assembly1_C  TM=6.133E-01  e=1.768E-02  Geobacillus thermodenitrificans
  2j80-assembly1_B  TM=5.190E-01  e=8.070E-03  Klebsiella pneumoniae
  4hi4-assembly1_B  TM=6.208E-01  e=1.257E-01  Pseudomonas aeruginosa
  4ew7-assembly1_A-2  TM=5.963E-01  e=7.550E-01  Salmonella enterica subsp. enterica serovar Typhimurium str. 14028S
  3fc7-assembly2_B  TM=5.939E-01  e=8.445E-01  Haloarcula marismortui

Organism: Nitratidesulfovibrio vulgaris (strain DSM 19637 / Miyazaki F) (NCBI:txid883)

Secondary structure (DSSP, 8-state):
--SSHHHHHHHHHHHHHSSSSSSSSHHHHHHHHHHHIIIIIS------SS------HHHHHHHHHHHHHHHHHHHHHHHHHT--S---HHHHHHHHHH-TT--EEEEEETT--EEEEESSS-SS----HHHHS--TTS-TTS-EEEEE--TT--EEEEEEEEEETTEEEEEEEEEE-GGGGGGG-S-TTT-EEEETTEEEE-TTB-GGGSHHHHS-HHHHHHH-SEEEEEETTEEEEEEEEEETTEEEEEEEEEEE---B-HHHHHHHHHHHHH-TTS-TT--------------TTS--TT-----PPPTTTHHHHGGG-

Solvent-accessible surface area (backbone atoms only — not comparable to full-atom values): 18922 Å² total; per-residue (Å²): 144,85,75,72,68,63,60,54,54,52,53,52,53,52,55,56,63,70,71,74,76,83,86,77,56,70,68,53,54,52,50,51,54,52,47,51,41,39,67,75,74,51,55,73,83,77,79,63,85,79,67,77,68,89,71,52,73,45,58,51,52,39,49,51,22,44,49,26,38,49,54,52,53,53,50,49,53,52,55,57,76,66,49,85,63,79,91,42,73,67,56,52,52,51,47,45,70,62,40,75,52,54,68,34,40,38,31,28,39,68,88,50,52,76,77,46,56,42,58,83,75,66,94,61,93,82,84,61,59,79,61,70,57,80,59,90,90,54,62,86,68,46,45,32,33,52,75,45,86,43,100,90,48,49,35,38,38,44,26,38,52,39,61,65,87,88,45,74,52,21,33,46,31,43,32,25,40,71,73,56,42,38,44,24,22,78,34,46,57,60,32,28,33,30,38,63,92,46,70,70,37,50,25,31,38,40,44,87,64,38,37,75,60,73,53,62,42,65,62,50,61,72,77,39,59,56,53,74,46,64,49,98,42,32,31,32,34,37,39,55,48,67,49,57,72,27,54,36,35,42,31,25,70,61,47,72,64,71,61,66,38,72,69,44,52,50,51,50,55,51,41,50,69,72,32,75,82,57,64,44,78,62,74,74,70,79,76,70,79,78,77,68,79,82,65,90,78,73,77,56,91,86,62,67,72,75,82,72,77,61,73,78,60,60,64,61,61,66,75,75,112

Mean predicted aligned error: 15.2 Å

pLDDT: mea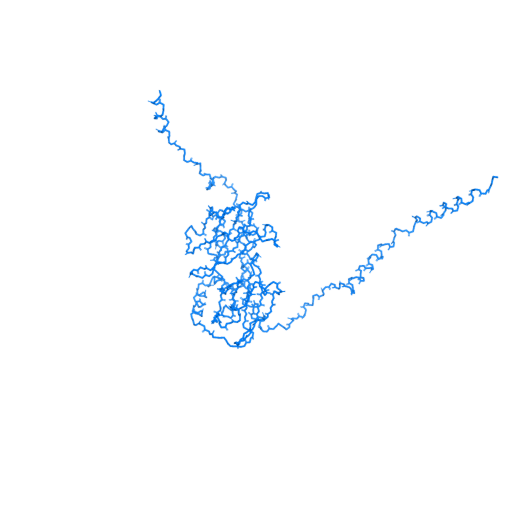n 76.89, std 20.64, range [33.53, 98.06]